Protein AF-A0A5P0YR40-F1 (afdb_monomer)

pLDDT: mean 90.49, std 7.45, range [60.62, 98.69]

InterPro domains:
  IPR029068 Glyoxalase/Bleomycin resistance protein/Dihydroxybiphenyl dioxygenase [G3DSA:3.10.180.10] (1-75)
  IPR029068 Glyoxalase/Bleomycin resistance protein/Dihydroxybiphenyl dioxygenase [SSF54593] (2-59)
  IPR029068 Glyoxalase/Bleomycin resistance protein/Dihydroxybiphenyl dioxygenase [SSF54593] (2-169)

Radius of gyration: 21.29 Å; Cα contacts (8 Å, |Δi|>4): 347; chains: 1; bounding box: 50×29×58 Å

Organism: NCBI:txid2213162

Structure (mmCIF, N/CA/C/O backbone):
data_AF-A0A5P0YR40-F1
#
_entry.id   AF-A0A5P0YR40-F1
#
loop_
_atom_site.group_PDB
_atom_site.id
_atom_site.type_symbol
_atom_site.label_atom_id
_atom_site.label_alt_id
_atom_site.label_comp_id
_atom_site.label_asym_id
_atom_site.label_entity_id
_atom_site.label_seq_id
_atom_site.pdbx_PDB_ins_code
_atom_site.Cartn_x
_atom_site.Cartn_y
_atom_site.Cartn_z
_atom_site.occupancy
_atom_site.B_iso_or_equiv
_atom_site.auth_seq_id
_atom_site.auth_comp_id
_atom_site.auth_asym_id
_atom_site.auth_atom_id
_atom_site.pdbx_PDB_model_num
ATOM 1 N N . MET A 1 1 ? 18.848 11.173 1.518 1.00 78.50 1 MET A N 1
ATOM 2 C CA . MET A 1 1 ? 17.496 11.385 0.965 1.00 78.50 1 MET A CA 1
ATOM 3 C C . MET A 1 1 ? 17.522 10.930 -0.486 1.00 78.50 1 MET A C 1
ATOM 5 O O . MET A 1 1 ? 18.562 11.097 -1.113 1.00 78.50 1 MET A O 1
ATOM 9 N N . ILE A 1 2 ? 16.470 10.259 -0.954 1.00 90.31 2 ILE A N 1
ATOM 10 C CA . ILE A 1 2 ? 16.333 9.768 -2.333 1.00 90.31 2 ILE A CA 1
ATOM 11 C C . ILE A 1 2 ? 14.960 10.227 -2.804 1.00 90.31 2 ILE A C 1
ATOM 13 O O . ILE A 1 2 ? 13.978 9.868 -2.162 1.00 90.31 2 ILE A O 1
ATOM 17 N N . ASP A 1 3 ? 14.917 10.980 -3.900 1.00 95.94 3 ASP A N 1
ATOM 18 C CA . ASP A 1 3 ? 13.675 11.562 -4.424 1.00 95.94 3 ASP A CA 1
ATOM 19 C C . ASP A 1 3 ? 13.183 10.859 -5.696 1.00 95.94 3 ASP A C 1
ATOM 21 O O . ASP A 1 3 ? 11.988 10.854 -5.970 1.00 95.94 3 ASP A O 1
ATOM 25 N N . LEU A 1 4 ? 14.083 10.225 -6.458 1.00 96.50 4 LEU A N 1
ATOM 26 C CA . LEU A 1 4 ? 13.762 9.515 -7.697 1.00 96.50 4 LEU A CA 1
ATOM 27 C C . LEU A 1 4 ? 14.626 8.257 -7.850 1.00 96.50 4 LEU A C 1
ATOM 29 O O . LEU A 1 4 ? 15.850 8.308 -7.703 1.00 96.50 4 LEU A O 1
ATOM 33 N N . LEU A 1 5 ? 13.991 7.143 -8.204 1.00 95.69 5 LEU A N 1
ATOM 34 C CA . LEU A 1 5 ? 14.626 5.906 -8.646 1.00 95.69 5 LEU A CA 1
ATOM 35 C C . LEU A 1 5 ? 14.032 5.498 -9.996 1.00 95.69 5 LEU A C 1
ATOM 37 O O . LEU A 1 5 ? 12.830 5.302 -10.105 1.00 95.69 5 LEU A O 1
ATOM 41 N N . VAL A 1 6 ? 14.879 5.317 -11.009 1.00 96.50 6 VAL A N 1
ATOM 42 C CA . VAL A 1 6 ? 14.453 4.879 -12.347 1.00 96.50 6 VAL A CA 1
ATOM 43 C C . VAL A 1 6 ? 14.993 3.484 -12.632 1.00 96.50 6 VAL A C 1
ATOM 45 O O . VAL A 1 6 ? 16.197 3.245 -12.513 1.00 96.50 6 VAL A O 1
ATOM 48 N N . LEU A 1 7 ? 14.112 2.576 -13.046 1.00 96.31 7 LEU A N 1
ATOM 49 C CA . LEU A 1 7 ? 14.440 1.234 -13.510 1.00 96.31 7 LEU A CA 1
ATOM 50 C C . LEU A 1 7 ? 14.158 1.132 -15.013 1.00 96.31 7 LEU A C 1
ATOM 52 O O . LEU A 1 7 ? 13.009 1.107 -15.444 1.00 96.31 7 LEU A O 1
ATOM 56 N N . TYR A 1 8 ? 15.211 1.036 -15.821 1.00 96.94 8 TYR A N 1
ATOM 57 C CA . TYR A 1 8 ? 15.108 0.650 -17.227 1.00 96.94 8 TYR A CA 1
ATOM 58 C C . TYR A 1 8 ? 14.920 -0.852 -17.329 1.00 96.94 8 TYR A C 1
ATOM 60 O O . TYR A 1 8 ? 15.761 -1.593 -16.823 1.00 96.94 8 TYR A O 1
ATOM 68 N N . THR A 1 9 ? 13.874 -1.294 -18.017 1.00 95.94 9 THR A N 1
ATOM 69 C CA . THR A 1 9 ? 13.480 -2.699 -18.144 1.00 95.94 9 THR A CA 1
ATOM 70 C C . THR A 1 9 ? 13.256 -3.106 -19.594 1.00 95.94 9 THR A C 1
ATOM 72 O O . THR A 1 9 ? 12.758 -2.325 -20.401 1.00 95.94 9 THR A O 1
ATOM 75 N N . ASN A 1 10 ? 13.611 -4.347 -19.937 1.00 94.69 10 ASN A N 1
ATOM 76 C CA . ASN A 1 10 ? 13.264 -4.919 -21.241 1.00 94.69 10 ASN A CA 1
ATOM 77 C C . ASN A 1 10 ? 11.818 -5.450 -21.272 1.00 94.69 10 ASN A C 1
ATOM 79 O O . ASN A 1 10 ? 11.312 -5.765 -22.343 1.00 94.69 10 ASN A O 1
ATOM 83 N N . ASN A 1 11 ? 11.157 -5.542 -20.113 1.00 94.94 11 ASN A N 1
ATOM 84 C CA . ASN A 1 11 ? 9.862 -6.185 -19.922 1.00 94.94 11 ASN A CA 1
ATOM 85 C C . ASN A 1 11 ? 8.908 -5.236 -19.177 1.00 94.94 11 ASN A C 1
ATOM 87 O O . ASN A 1 11 ? 8.495 -5.523 -18.054 1.00 94.94 11 ASN A O 1
ATOM 91 N N . LEU A 1 12 ? 8.590 -4.083 -19.781 1.00 96.94 12 LEU A N 1
ATOM 92 C CA . LEU A 1 12 ? 7.883 -2.983 -19.107 1.00 96.94 12 LEU A CA 1
ATOM 93 C C . LEU A 1 12 ? 6.568 -3.414 -18.443 1.00 96.94 12 LEU A C 1
ATOM 95 O O . LEU A 1 12 ? 6.362 -3.128 -17.266 1.00 96.94 12 LEU A O 1
ATOM 99 N N . ASP A 1 13 ? 5.719 -4.148 -19.160 1.00 96.88 13 ASP A N 1
ATOM 100 C CA . ASP A 1 13 ? 4.433 -4.600 -18.620 1.00 96.88 13 ASP A CA 1
ATOM 101 C C . ASP A 1 13 ? 4.604 -5.648 -17.515 1.00 96.88 13 ASP A C 1
ATOM 103 O O . ASP A 1 13 ? 3.893 -5.614 -16.512 1.00 96.88 13 ASP A O 1
ATOM 107 N N . SER A 1 14 ? 5.583 -6.551 -17.646 1.00 97.19 14 SER A N 1
ATOM 108 C CA . SER A 1 14 ? 5.882 -7.537 -16.602 1.00 97.19 14 SER A CA 1
ATOM 109 C C . SER A 1 14 ? 6.438 -6.876 -15.344 1.00 97.19 14 SER A C 1
ATOM 111 O O . SER A 1 14 ? 6.066 -7.264 -14.240 1.00 97.19 14 SER A O 1
ATOM 113 N N . ALA A 1 15 ? 7.308 -5.874 -15.494 1.00 96.94 15 ALA A N 1
ATOM 114 C CA . ALA A 1 15 ? 7.823 -5.090 -14.379 1.00 96.94 15 ALA A CA 1
ATOM 115 C C . ALA A 1 15 ? 6.691 -4.321 -13.690 1.00 96.94 15 ALA A C 1
ATOM 117 O O . ALA A 1 15 ? 6.572 -4.387 -12.468 1.00 96.94 15 ALA A O 1
ATOM 118 N N . HIS A 1 16 ? 5.827 -3.659 -14.463 1.00 98.12 16 HIS A N 1
ATOM 119 C CA . HIS A 1 16 ? 4.656 -2.970 -13.934 1.00 98.12 16 HIS A CA 1
ATOM 120 C C . HIS A 1 16 ? 3.767 -3.923 -13.128 1.00 98.12 16 HIS A C 1
ATOM 122 O O . HIS A 1 16 ? 3.523 -3.658 -11.956 1.00 98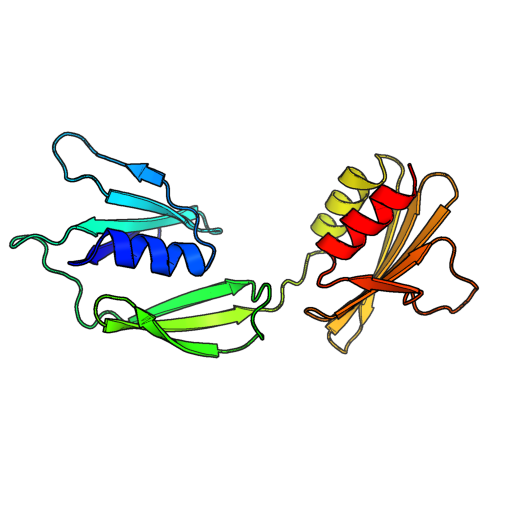.12 16 HIS A O 1
ATOM 128 N N . ALA A 1 17 ? 3.366 -5.065 -13.696 1.00 97.81 17 ALA A N 1
ATOM 129 C CA . ALA A 1 17 ? 2.555 -6.055 -12.987 1.00 97.81 17 ALA A CA 1
ATOM 130 C C . ALA A 1 17 ? 3.231 -6.542 -11.693 1.00 97.81 17 ALA A C 1
ATOM 132 O O . ALA A 1 17 ? 2.619 -6.537 -10.629 1.00 97.81 17 ALA A O 1
ATOM 133 N N . PHE A 1 18 ? 4.520 -6.887 -11.760 1.00 96.56 18 PHE A N 1
ATOM 134 C CA . PHE A 1 18 ? 5.275 -7.382 -10.612 1.00 96.56 18 PHE A CA 1
ATOM 135 C C . PHE A 1 18 ? 5.325 -6.378 -9.452 1.00 96.56 18 PHE A C 1
ATOM 137 O O . PHE A 1 18 ? 5.080 -6.746 -8.305 1.00 96.56 18 PHE A O 1
ATOM 144 N N . TYR A 1 19 ? 5.650 -5.111 -9.724 1.00 95.56 19 TYR A N 1
ATOM 145 C CA . TYR A 1 19 ? 5.739 -4.094 -8.676 1.00 95.56 19 TYR A CA 1
ATOM 146 C C . TYR A 1 19 ? 4.356 -3.638 -8.188 1.00 95.56 19 TYR A C 1
ATOM 148 O O . TYR A 1 19 ? 4.208 -3.332 -7.002 1.00 95.56 19 TYR A O 1
ATOM 156 N N . SER A 1 20 ? 3.335 -3.671 -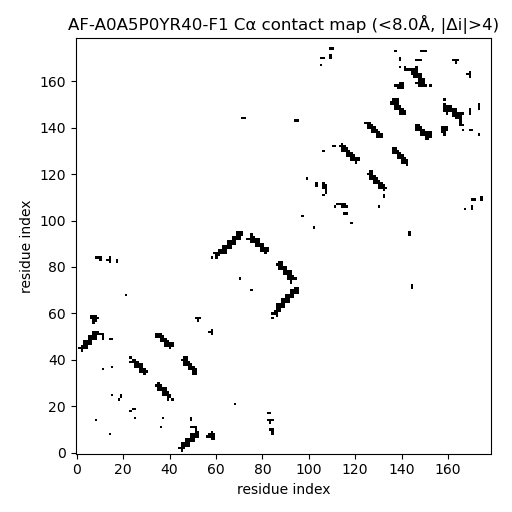9.046 1.00 95.00 20 SER A N 1
ATOM 157 C CA . SER A 1 20 ? 1.941 -3.449 -8.648 1.00 95.00 20 SER A CA 1
ATOM 158 C C . SER A 1 20 ? 1.429 -4.540 -7.703 1.00 95.00 20 SER A C 1
ATOM 160 O O . SER A 1 20 ? 0.810 -4.226 -6.688 1.00 95.00 20 SER A O 1
ATOM 162 N N . ASP A 1 21 ? 1.792 -5.808 -7.925 1.00 92.69 21 ASP A N 1
ATOM 163 C CA . ASP A 1 21 ? 1.473 -6.929 -7.023 1.00 92.69 21 ASP A CA 1
ATOM 164 C C . ASP A 1 21 ? 2.164 -6.821 -5.649 1.00 92.69 21 ASP A C 1
ATOM 166 O O . ASP A 1 21 ? 1.810 -7.513 -4.683 1.00 92.69 21 ASP A O 1
ATOM 170 N N . LEU A 1 22 ? 3.174 -5.956 -5.520 1.00 90.31 22 LEU A N 1
ATOM 171 C CA . LEU A 1 22 ? 3.774 -5.597 -4.234 1.00 90.31 22 LEU A CA 1
ATOM 172 C C . LEU A 1 22 ? 3.001 -4.491 -3.498 1.00 90.31 22 LEU A C 1
ATOM 174 O O . LEU A 1 22 ? 3.318 -4.217 -2.343 1.00 90.31 22 LEU A O 1
ATOM 178 N N . GLY A 1 23 ? 1.970 -3.918 -4.121 1.00 88.50 23 GLY A N 1
ATOM 179 C CA . GLY A 1 23 ? 1.120 -2.869 -3.560 1.00 88.50 23 GLY A CA 1
ATOM 180 C C . GLY A 1 23 ? 1.501 -1.452 -3.993 1.00 88.50 23 GLY A C 1
ATOM 181 O O . GLY A 1 23 ? 1.020 -0.496 -3.389 1.00 88.50 23 GLY A O 1
ATOM 182 N N . LEU A 1 24 ? 2.366 -1.293 -5.000 1.00 91.50 24 LEU A N 1
ATOM 183 C CA . LEU A 1 24 ? 2.695 0.024 -5.549 1.00 91.50 24 LEU A CA 1
ATOM 184 C C . LEU A 1 24 ? 1.643 0.450 -6.577 1.00 91.50 24 LEU A C 1
ATOM 186 O O . LEU A 1 24 ? 1.311 -0.303 -7.487 1.00 91.50 24 LEU A O 1
ATOM 190 N N . ALA A 1 25 ? 1.135 1.672 -6.446 1.00 93.56 25 ALA A N 1
ATOM 191 C CA . ALA A 1 25 ? 0.185 2.238 -7.394 1.00 93.56 25 ALA A CA 1
ATOM 192 C C . ALA A 1 25 ? 0.935 3.020 -8.479 1.00 93.56 25 ALA A C 1
ATOM 194 O O . ALA A 1 25 ? 1.515 4.068 -8.194 1.00 93.56 25 ALA A O 1
ATOM 195 N N . PHE A 1 26 ? 0.919 2.508 -9.710 1.00 97.69 26 PHE A N 1
ATOM 196 C CA . PHE A 1 26 ? 1.544 3.155 -10.860 1.00 97.69 26 PHE A CA 1
ATOM 197 C C . PHE A 1 26 ? 0.528 3.914 -11.718 1.00 97.69 26 PHE A C 1
ATOM 199 O O . PHE A 1 26 ? -0.562 3.417 -12.004 1.00 97.69 26 PHE A O 1
ATOM 206 N N . ALA A 1 27 ? 0.928 5.089 -12.194 1.00 97.56 27 ALA A N 1
ATOM 207 C CA . ALA A 1 27 ? 0.285 5.807 -13.284 1.00 97.56 27 ALA A CA 1
ATOM 208 C C . ALA A 1 27 ? 1.122 5.656 -14.560 1.00 97.56 27 ALA A C 1
ATOM 210 O O . ALA A 1 27 ? 2.352 5.644 -14.507 1.00 97.56 27 ALA A O 1
ATOM 211 N N . LYS A 1 28 ? 0.456 5.527 -15.712 1.00 97.88 28 LYS A N 1
ATOM 212 C CA . LYS A 1 28 ? 1.127 5.556 -17.015 1.00 97.88 28 LYS A CA 1
ATOM 213 C C . LYS A 1 28 ? 1.374 7.008 -17.410 1.00 97.88 28 LYS A C 1
ATOM 215 O O . LYS A 1 28 ? 0.437 7.803 -17.427 1.00 97.88 28 LYS A O 1
ATOM 220 N N . GLU A 1 29 ? 2.608 7.336 -17.760 1.00 97.81 29 GLU A N 1
ATOM 221 C CA . GLU A 1 29 ? 3.036 8.695 -18.071 1.00 97.81 29 GLU A CA 1
ATOM 222 C C . GLU A 1 29 ? 3.860 8.755 -19.361 1.00 97.81 29 GLU A C 1
ATOM 224 O O . GLU A 1 29 ? 4.456 7.773 -19.809 1.00 97.81 29 GLU A O 1
ATOM 229 N N . GLN A 1 30 ? 3.902 9.939 -19.971 1.00 97.69 30 GLN A N 1
ATOM 230 C CA . GLN A 1 30 ? 4.760 10.242 -21.110 1.00 97.69 30 GLN A CA 1
ATOM 231 C C . GLN A 1 30 ? 5.197 11.704 -21.037 1.00 97.69 30 GLN A C 1
ATOM 233 O O . GLN A 1 30 ? 4.371 12.613 -20.962 1.00 97.69 30 GLN A O 1
ATOM 238 N N . HIS A 1 31 ? 6.505 11.944 -21.089 1.00 92.38 31 HIS A N 1
ATOM 239 C CA . HIS A 1 31 ? 7.054 13.298 -21.060 1.00 92.38 31 HIS A CA 1
ATOM 240 C C . HIS A 1 31 ? 7.552 13.707 -22.443 1.00 92.38 31 HIS A C 1
ATOM 242 O O . HIS A 1 31 ? 8.505 13.129 -22.968 1.00 92.38 31 HIS A O 1
ATOM 248 N N . GLY A 1 32 ? 6.928 14.732 -23.027 1.00 94.56 32 GLY A N 1
ATOM 249 C CA . GLY A 1 32 ? 7.282 15.226 -24.358 1.00 94.56 32 GLY A CA 1
ATOM 250 C C . GLY A 1 32 ? 7.277 14.102 -25.397 1.00 94.56 32 GLY A C 1
ATOM 251 O O . GLY A 1 32 ? 6.301 13.373 -25.528 1.00 94.56 32 GLY A O 1
ATOM 252 N N . THR A 1 33 ? 8.389 13.940 -26.116 1.00 93.56 33 THR A N 1
ATOM 253 C CA . THR A 1 33 ? 8.582 12.858 -27.099 1.00 93.56 33 THR A CA 1
ATOM 254 C C . THR A 1 33 ? 9.273 11.622 -26.509 1.00 93.56 33 THR A C 1
ATOM 256 O O . THR A 1 33 ? 9.792 10.791 -27.255 1.00 93.56 33 THR A O 1
ATOM 259 N N . GLY A 1 34 ? 9.378 11.535 -25.181 1.00 93.00 34 GLY A N 1
ATOM 260 C CA . GLY A 1 34 ? 9.919 10.372 -24.486 1.00 93.00 34 GLY A CA 1
ATOM 261 C C . GLY A 1 34 ? 9.016 9.144 -24.632 1.00 93.00 34 GLY A C 1
ATOM 262 O O . GLY A 1 34 ? 7.864 9.269 -25.059 1.00 93.00 34 GLY A O 1
ATOM 263 N N . PRO A 1 35 ? 9.524 7.946 -24.296 1.00 95.62 35 PRO A N 1
ATOM 264 C CA . PRO A 1 35 ? 8.696 6.753 -24.282 1.00 95.62 35 PRO A CA 1
ATOM 265 C C . PRO A 1 35 ? 7.632 6.844 -23.182 1.00 95.62 35 PRO A C 1
ATOM 267 O O . PRO A 1 35 ? 7.839 7.484 -22.147 1.00 95.62 35 PRO A O 1
ATOM 270 N N . GLU A 1 36 ? 6.511 6.163 -23.402 1.00 97.62 36 GLU A N 1
ATOM 271 C CA . GLU A 1 36 ? 5.579 5.879 -22.317 1.00 97.62 36 GLU A CA 1
ATOM 272 C C . GLU A 1 36 ? 6.277 5.036 -21.241 1.00 97.62 36 GLU A C 1
ATOM 274 O O . GLU A 1 36 ? 7.083 4.150 -21.543 1.00 97.62 36 GLU A O 1
ATOM 279 N N . HIS A 1 37 ? 5.973 5.329 -19.986 1.00 98.12 37 HIS A N 1
ATOM 280 C CA . HIS A 1 37 ? 6.564 4.693 -18.817 1.00 98.12 37 HIS A CA 1
ATOM 281 C C . HIS A 1 37 ? 5.541 4.654 -17.676 1.00 98.12 37 HIS A C 1
ATOM 283 O O . HIS A 1 37 ? 4.436 5.180 -17.810 1.00 98.12 37 HIS A O 1
ATOM 289 N N . TYR A 1 38 ? 5.896 4.013 -16.565 1.00 98.69 38 TYR A N 1
ATOM 290 C CA . TYR A 1 38 ? 5.059 3.981 -15.366 1.00 98.69 38 TYR A CA 1
ATOM 291 C C . TYR A 1 38 ? 5.759 4.686 -14.209 1.00 98.69 38 TYR A C 1
ATOM 293 O O . TYR A 1 38 ? 6.942 4.435 -13.984 1.00 98.69 38 TYR A O 1
ATOM 301 N N . ALA A 1 39 ? 5.035 5.508 -13.453 1.00 98.19 39 ALA A N 1
ATOM 302 C CA . ALA A 1 39 ? 5.534 6.196 -12.266 1.00 98.19 39 ALA A CA 1
ATOM 303 C C . ALA A 1 39 ? 4.665 5.874 -11.042 1.00 98.19 39 ALA A C 1
ATOM 305 O O . ALA A 1 39 ? 3.440 5.856 -11.132 1.00 98.19 39 ALA A O 1
ATOM 306 N N . ALA A 1 40 ? 5.298 5.608 -9.901 1.00 97.56 40 ALA A N 1
ATOM 307 C CA . ALA A 1 40 ? 4.635 5.404 -8.616 1.00 97.56 40 ALA A CA 1
ATOM 308 C C . ALA A 1 40 ? 5.249 6.319 -7.558 1.00 97.56 40 ALA A C 1
ATOM 310 O O . ALA A 1 40 ? 6.468 6.335 -7.368 1.00 97.56 40 ALA A O 1
ATOM 311 N N . GLN A 1 41 ? 4.400 7.039 -6.826 1.00 96.19 41 GLN A N 1
ATOM 312 C CA . GLN A 1 41 ? 4.824 7.783 -5.647 1.00 96.19 41 GLN A CA 1
ATOM 313 C C . GLN A 1 41 ? 4.861 6.854 -4.429 1.00 96.19 41 GLN A C 1
ATOM 315 O O . GLN A 1 41 ? 3.883 6.186 -4.095 1.00 96.19 41 GLN A O 1
ATOM 320 N N . LEU A 1 42 ? 6.008 6.809 -3.760 1.00 90.88 42 LEU A N 1
ATOM 321 C CA . LEU A 1 42 ? 6.213 6.062 -2.526 1.00 90.88 42 LEU A CA 1
ATOM 322 C C . LEU A 1 42 ? 5.693 6.858 -1.322 1.00 90.88 42 LEU A C 1
ATOM 324 O O . LEU A 1 42 ? 5.561 8.080 -1.369 1.00 90.88 42 LEU A O 1
ATOM 328 N N . GLN A 1 43 ? 5.462 6.173 -0.199 1.00 84.25 43 GLN A N 1
ATOM 329 C CA . GLN A 1 43 ? 4.932 6.788 1.030 1.00 84.25 43 GLN A CA 1
ATOM 330 C C . GLN A 1 43 ? 5.784 7.951 1.560 1.00 84.25 43 GLN A C 1
ATOM 332 O O . GLN A 1 43 ? 5.263 8.868 2.184 1.00 84.25 43 GLN A O 1
ATOM 337 N N . ASN A 1 44 ? 7.095 7.924 1.314 1.00 85.19 44 ASN A N 1
ATOM 338 C CA . ASN A 1 44 ? 8.019 8.987 1.709 1.00 85.19 44 ASN A CA 1
ATOM 339 C C . ASN A 1 44 ? 8.108 10.138 0.686 1.00 85.19 44 ASN A C 1
ATOM 341 O O . ASN A 1 44 ? 8.964 11.005 0.835 1.00 85.19 44 ASN A O 1
ATOM 345 N N . GLY A 1 45 ? 7.276 10.125 -0.357 1.00 91.31 45 GLY A N 1
ATOM 346 C CA . GLY A 1 45 ? 7.244 11.123 -1.424 1.00 91.31 45 GLY A CA 1
ATOM 347 C C . GLY A 1 45 ? 8.196 10.860 -2.593 1.00 91.31 45 GLY A C 1
ATOM 348 O O . GLY A 1 45 ? 8.060 11.529 -3.614 1.00 91.31 45 GLY A O 1
ATOM 349 N N . ALA A 1 46 ? 9.115 9.893 -2.485 1.00 95.12 46 ALA A N 1
ATOM 350 C CA . ALA A 1 46 ? 10.020 9.542 -3.579 1.00 95.12 46 ALA A CA 1
ATOM 351 C C . ALA A 1 46 ? 9.259 8.919 -4.757 1.00 95.12 46 ALA A C 1
ATOM 353 O O . ALA A 1 46 ? 8.248 8.248 -4.558 1.00 95.12 46 ALA A O 1
ATOM 354 N N . ILE A 1 47 ? 9.766 9.090 -5.974 1.00 97.44 47 ILE A N 1
ATOM 355 C CA . ILE A 1 47 ? 9.171 8.527 -7.188 1.00 97.44 47 ILE A CA 1
ATOM 356 C C . ILE A 1 47 ? 9.971 7.305 -7.642 1.00 97.44 47 ILE A C 1
ATOM 358 O O . ILE A 1 47 ? 11.200 7.343 -7.722 1.00 97.44 47 ILE A O 1
ATOM 362 N N . LEU A 1 48 ? 9.274 6.213 -7.944 1.00 96.88 48 LEU A N 1
ATOM 363 C CA . LEU A 1 48 ? 9.818 5.060 -8.652 1.00 96.88 48 LEU A CA 1
ATOM 364 C C . LEU A 1 48 ? 9.269 5.048 -10.077 1.00 96.88 48 LEU A C 1
ATOM 366 O O . LEU A 1 48 ? 8.058 4.966 -10.266 1.00 96.88 48 LEU A O 1
ATOM 370 N N . GLU A 1 49 ? 10.155 5.060 -11.066 1.00 98.25 49 GLU A N 1
ATOM 371 C CA . GLU A 1 49 ? 9.786 4.993 -12.478 1.00 98.25 49 GLU A CA 1
ATOM 372 C C . GLU A 1 49 ? 10.261 3.689 -13.121 1.00 98.25 49 GLU A C 1
ATOM 374 O O . GLU A 1 49 ? 11.402 3.259 -12.930 1.00 98.25 49 GLU A O 1
ATOM 379 N N . LEU A 1 50 ? 9.402 3.088 -13.940 1.00 98.00 50 LEU A N 1
ATOM 380 C CA . LEU A 1 50 ? 9.716 1.954 -14.801 1.00 98.00 50 LEU A CA 1
ATOM 381 C C . LEU A 1 50 ? 9.730 2.440 -16.247 1.00 98.00 50 LEU A C 1
ATOM 383 O O . LEU A 1 50 ? 8.683 2.781 -16.791 1.00 98.00 50 LEU A O 1
ATOM 387 N N . TYR A 1 51 ? 10.904 2.45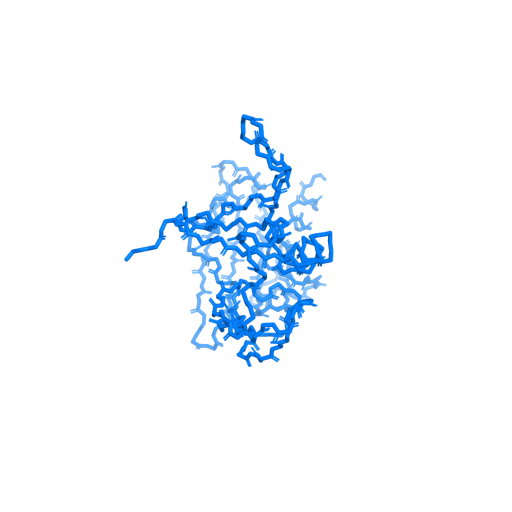7 -16.871 1.00 97.94 51 TYR A N 1
ATOM 388 C CA . TYR A 1 51 ? 11.088 2.893 -18.255 1.00 97.94 51 TYR A CA 1
ATOM 389 C C . TYR A 1 51 ? 11.416 1.718 -19.175 1.00 97.94 51 TYR A C 1
ATOM 391 O O . TYR A 1 51 ? 12.176 0.832 -18.778 1.00 97.94 51 TYR A O 1
ATOM 399 N N . PRO A 1 52 ? 10.964 1.730 -20.442 1.00 97.12 52 PRO A N 1
ATOM 400 C CA . PRO A 1 52 ? 11.465 0.778 -21.418 1.00 97.12 52 PRO A CA 1
ATOM 401 C C . PRO A 1 52 ? 12.956 1.031 -21.673 1.00 97.12 52 PRO A C 1
ATOM 403 O O . PRO A 1 52 ? 13.404 2.164 -21.884 1.00 97.12 52 PRO A O 1
ATOM 406 N N . ALA A 1 53 ? 13.738 -0.040 -21.641 1.00 95.56 53 ALA A N 1
ATOM 407 C CA . ALA A 1 53 ? 15.148 -0.009 -21.969 1.00 95.56 53 ALA A CA 1
ATOM 408 C C . ALA A 1 53 ? 15.351 0.288 -23.462 1.00 95.56 53 ALA A C 1
ATOM 410 O O . ALA A 1 53 ? 14.563 -0.089 -24.327 1.00 95.56 53 ALA A O 1
ATOM 411 N N . THR A 1 54 ? 16.449 0.968 -23.770 1.00 92.44 54 THR A N 1
ATOM 412 C CA . THR A 1 54 ? 16.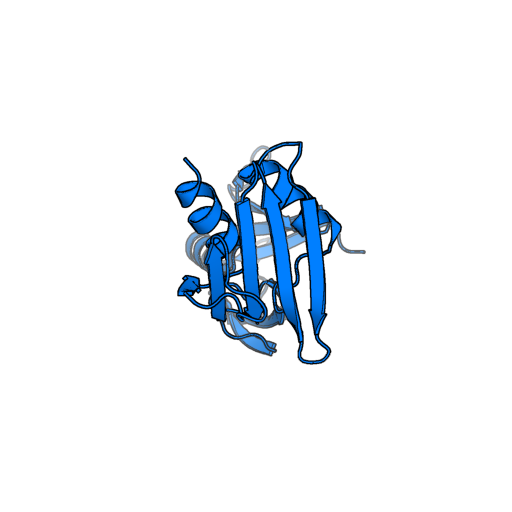872 1.297 -25.137 1.00 92.44 54 THR A CA 1
ATOM 413 C C . THR A 1 54 ? 18.370 1.031 -25.281 1.00 92.44 54 THR A C 1
ATOM 415 O O . THR A 1 54 ? 19.068 0.962 -24.269 1.00 92.44 54 THR A O 1
ATOM 418 N N . PRO A 1 55 ? 18.934 0.980 -26.501 1.00 90.75 55 PRO A N 1
ATOM 419 C CA . PRO A 1 55 ? 20.385 0.863 -26.670 1.00 90.75 55 PRO A CA 1
ATOM 420 C C . PRO A 1 55 ? 21.185 1.959 -25.943 1.00 90.75 55 PRO A C 1
ATOM 422 O O . PRO A 1 55 ? 22.298 1.719 -25.488 1.00 90.75 55 PRO A O 1
ATOM 425 N N . ARG A 1 56 ? 20.609 3.162 -25.796 1.00 90.25 56 ARG A N 1
ATOM 426 C CA . ARG A 1 56 ? 21.221 4.283 -25.064 1.00 90.25 56 ARG A CA 1
ATOM 427 C C . ARG A 1 56 ? 21.012 4.200 -23.548 1.00 90.25 56 ARG A C 1
ATOM 429 O O . ARG A 1 56 ? 21.790 4.782 -22.797 1.00 90.25 56 ARG A O 1
ATOM 436 N N . ARG A 1 57 ? 19.9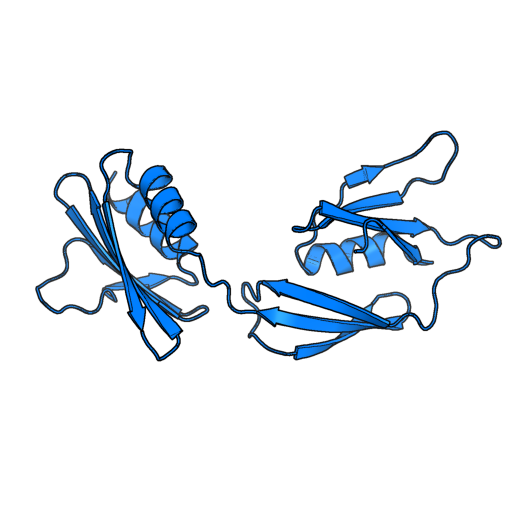49 3.530 -23.102 1.00 89.00 57 ARG A N 1
ATOM 437 C CA . ARG A 1 57 ? 19.580 3.348 -21.692 1.00 89.00 57 ARG A CA 1
ATOM 438 C C . ARG A 1 57 ? 19.248 1.870 -21.463 1.00 89.00 57 ARG A C 1
ATOM 440 O O . ARG A 1 57 ? 18.069 1.514 -21.478 1.00 89.00 57 ARG A O 1
ATOM 447 N N . PRO A 1 58 ? 20.269 1.001 -21.373 1.00 88.06 58 PRO A N 1
ATOM 448 C CA . PRO A 1 58 ? 20.056 -0.435 -21.266 1.00 88.06 58 PRO A CA 1
ATOM 449 C C . PRO A 1 58 ? 19.386 -0.781 -19.939 1.00 88.06 58 PRO A C 1
ATOM 451 O O . PRO A 1 58 ? 19.428 0.003 -18.987 1.00 88.06 58 PRO A O 1
ATOM 454 N N . ALA A 1 59 ? 18.802 -1.977 -19.868 1.00 89.62 59 ALA A N 1
ATOM 455 C CA . ALA A 1 59 ? 18.205 -2.444 -18.631 1.00 89.62 59 ALA A CA 1
ATOM 456 C C . ALA A 1 59 ? 19.237 -2.438 -17.490 1.00 89.62 59 ALA A C 1
ATOM 458 O O . ALA A 1 59 ? 20.388 -2.838 -17.685 1.00 89.62 59 ALA A O 1
ATOM 459 N N . ASN A 1 60 ? 18.830 -1.990 -16.298 1.00 84.88 60 ASN A N 1
ATOM 460 C CA . ASN A 1 60 ? 19.699 -1.935 -15.114 1.00 84.88 60 ASN A CA 1
ATOM 461 C C . ASN A 1 60 ? 19.981 -3.338 -14.541 1.00 84.88 60 ASN A C 1
ATOM 463 O O . ASN A 1 60 ? 19.528 -3.668 -13.442 1.00 84.88 60 ASN A O 1
ATOM 467 N N . ALA A 1 61 ? 20.707 -4.172 -15.283 1.00 75.81 61 ALA A N 1
ATOM 468 C CA . ALA A 1 61 ? 21.129 -5.492 -14.836 1.00 75.81 61 ALA A CA 1
ATOM 469 C C . ALA A 1 61 ? 22.083 -5.378 -13.630 1.00 75.81 61 ALA A C 1
ATOM 471 O O . ALA A 1 61 ? 22.949 -4.505 -13.585 1.00 75.81 61 ALA A O 1
ATOM 472 N N . GLY A 1 62 ? 21.917 -6.254 -12.634 1.00 82.19 62 GLY A N 1
ATOM 473 C CA . GLY A 1 62 ? 22.775 -6.309 -11.442 1.00 82.19 62 GLY A CA 1
ATOM 474 C C . GLY A 1 62 ? 22.416 -5.339 -10.308 1.00 82.19 62 GLY A C 1
ATOM 475 O O . GLY A 1 62 ? 22.999 -5.447 -9.227 1.00 82.19 62 GLY A O 1
ATOM 476 N N . LEU A 1 63 ? 21.440 -4.441 -10.500 1.00 90.94 63 LEU A N 1
ATOM 477 C CA . LEU A 1 63 ? 20.901 -3.634 -9.403 1.00 90.94 63 LEU A CA 1
ATOM 478 C C . LEU A 1 63 ? 20.318 -4.549 -8.313 1.00 90.94 63 LEU A C 1
ATOM 480 O O . LEU A 1 63 ? 19.644 -5.542 -8.597 1.00 90.94 63 LEU A O 1
ATOM 484 N N . ARG A 1 64 ? 20.567 -4.186 -7.052 1.00 93.00 64 ARG A N 1
ATOM 485 C CA . ARG A 1 64 ? 19.905 -4.777 -5.889 1.00 93.00 64 ARG A CA 1
ATOM 486 C C . ARG A 1 64 ? 19.069 -3.712 -5.201 1.00 93.00 64 ARG A C 1
ATOM 488 O O . ARG A 1 64 ? 19.601 -2.664 -4.847 1.00 93.00 64 ARG A O 1
ATOM 495 N N . LEU A 1 65 ? 17.787 -3.989 -5.008 1.00 93.31 65 LEU A N 1
ATOM 496 C CA . LEU A 1 65 ? 16.834 -3.047 -4.433 1.00 93.31 65 LEU A CA 1
ATOM 497 C C . LEU A 1 65 ? 16.310 -3.581 -3.100 1.00 93.31 65 LEU A C 1
ATOM 499 O O . LEU A 1 65 ? 15.937 -4.746 -3.001 1.00 93.31 65 LEU A O 1
ATOM 503 N N . GLY A 1 66 ? 16.296 -2.737 -2.071 1.00 93.69 66 GLY A N 1
ATOM 504 C CA . GLY A 1 66 ? 15.619 -3.020 -0.809 1.00 93.69 66 GLY A CA 1
ATOM 505 C C . GLY A 1 66 ? 14.312 -2.241 -0.733 1.00 93.69 66 GLY A C 1
ATOM 506 O O . GLY A 1 66 ? 14.348 -1.023 -0.880 1.00 93.69 66 GLY A O 1
ATOM 507 N N . LEU A 1 67 ? 13.189 -2.919 -0.489 1.00 91.31 67 LEU A N 1
ATOM 508 C CA . LEU A 1 67 ? 11.895 -2.280 -0.233 1.00 91.31 67 LEU A CA 1
ATOM 509 C C . LEU A 1 67 ? 11.361 -2.718 1.128 1.00 91.31 67 LEU A C 1
ATOM 511 O O . LEU A 1 67 ? 11.389 -3.904 1.461 1.00 91.31 67 LEU A O 1
ATOM 515 N N . THR A 1 68 ? 10.844 -1.759 1.887 1.00 89.88 68 THR A N 1
ATOM 516 C CA . THR A 1 68 ? 10.084 -2.019 3.111 1.00 89.88 68 THR A CA 1
ATOM 517 C C . THR A 1 68 ? 8.626 -1.732 2.821 1.00 89.88 68 THR A C 1
ATOM 519 O O . THR A 1 68 ? 8.298 -0.628 2.394 1.00 89.88 68 THR A O 1
ATOM 522 N N . LEU A 1 69 ? 7.773 -2.732 3.016 1.00 85.88 69 LEU A N 1
ATOM 523 C CA . LEU A 1 69 ? 6.358 -2.665 2.675 1.00 85.88 69 LEU A CA 1
ATOM 524 C C . LEU A 1 69 ? 5.518 -3.244 3.819 1.00 85.88 69 LEU A C 1
ATOM 526 O O . LEU A 1 69 ? 5.973 -4.162 4.510 1.00 85.88 69 LEU A O 1
ATOM 530 N N . PRO A 1 70 ? 4.274 -2.777 3.989 1.00 80.00 70 PRO A N 1
ATOM 531 C CA . PRO A 1 70 ? 3.257 -3.498 4.740 1.00 80.00 70 PRO A CA 1
ATOM 532 C C . PRO A 1 70 ? 3.171 -4.975 4.338 1.00 80.00 70 PRO A C 1
ATOM 534 O O . PRO A 1 70 ? 3.160 -5.308 3.154 1.00 80.00 70 PRO A O 1
ATOM 537 N N . ALA A 1 71 ? 3.076 -5.871 5.319 1.00 77.00 71 ALA A N 1
ATOM 538 C CA . ALA A 1 71 ? 2.956 -7.303 5.064 1.00 77.00 71 ALA A CA 1
ATOM 539 C C . ALA A 1 71 ? 1.627 -7.667 4.373 1.00 77.00 71 ALA A C 1
ATOM 541 O O . ALA A 1 71 ? 1.591 -8.581 3.548 1.00 77.00 71 ALA A O 1
ATOM 542 N N . GLY A 1 72 ? 0.546 -6.928 4.653 1.00 73.69 72 GLY A N 1
ATOM 543 C CA . GLY A 1 72 ? -0.786 -7.238 4.133 1.00 73.69 72 GLY A CA 1
ATOM 544 C C . GLY A 1 72 ? -1.200 -8.662 4.518 1.00 73.69 72 GLY A C 1
ATOM 545 O O . GLY A 1 72 ? -1.122 -9.039 5.684 1.00 73.69 72 GLY A O 1
ATOM 546 N N . THR A 1 73 ? -1.590 -9.475 3.533 1.00 67.62 73 THR A N 1
ATOM 547 C CA . THR A 1 73 ? -1.907 -10.905 3.727 1.00 67.62 73 THR A CA 1
ATOM 548 C C . THR A 1 73 ? -0.673 -11.812 3.755 1.00 67.62 73 THR A C 1
ATOM 550 O O . THR A 1 73 ? -0.780 -12.996 4.080 1.00 67.62 73 THR A O 1
ATOM 553 N N . ARG A 1 74 ? 0.510 -11.296 3.398 1.00 77.44 74 ARG A N 1
ATOM 554 C CA . ARG A 1 74 ? 1.760 -12.061 3.408 1.00 77.44 74 ARG A CA 1
ATOM 555 C C . ARG A 1 74 ? 2.300 -12.119 4.833 1.00 77.44 74 ARG A C 1
ATOM 557 O O . ARG A 1 74 ? 2.147 -11.181 5.607 1.00 77.44 74 ARG A O 1
ATOM 564 N N . ALA A 1 75 ? 3.000 -13.199 5.174 1.00 75.69 75 ALA A N 1
ATOM 565 C CA . ALA A 1 75 ? 3.669 -13.267 6.466 1.00 75.69 75 ALA A CA 1
ATOM 566 C C . ALA A 1 75 ? 4.747 -12.157 6.575 1.00 75.69 75 ALA A C 1
ATOM 568 O O . ALA A 1 75 ? 5.462 -11.903 5.594 1.00 75.69 75 ALA A O 1
ATOM 569 N N . PRO A 1 76 ? 4.919 -11.520 7.743 1.00 83.38 76 PRO A N 1
ATOM 570 C CA . PRO A 1 76 ? 6.003 -10.569 7.977 1.00 83.38 76 PRO A CA 1
ATOM 571 C C . PRO A 1 76 ? 7.391 -11.206 7.829 1.00 83.38 76 PRO A C 1
ATOM 573 O O . PRO A 1 76 ? 7.547 -12.431 7.865 1.00 83.38 76 PRO A O 1
ATOM 576 N N . GLY A 1 77 ? 8.413 -10.368 7.666 1.00 86.88 77 GLY A N 1
ATOM 577 C CA . GLY A 1 77 ? 9.816 -10.778 7.627 1.00 86.88 77 GLY A CA 1
ATOM 578 C C . GLY A 1 77 ? 10.553 -10.390 6.348 1.00 86.88 77 GLY A C 1
ATOM 579 O O . GLY A 1 77 ? 9.994 -9.813 5.413 1.00 86.88 77 GLY A O 1
ATOM 580 N N . ARG A 1 78 ? 11.850 -10.711 6.324 1.00 93.88 78 ARG A N 1
ATOM 581 C CA . ARG A 1 78 ? 12.754 -10.383 5.219 1.00 93.88 78 ARG A CA 1
ATOM 582 C C . ARG A 1 78 ? 12.828 -11.529 4.213 1.00 93.88 78 ARG A C 1
ATOM 584 O O . ARG A 1 78 ? 13.053 -12.674 4.597 1.00 93.88 78 ARG A O 1
ATOM 591 N N . ARG A 1 79 ? 12.671 -11.223 2.926 1.00 92.88 79 ARG A N 1
ATOM 592 C CA . ARG A 1 79 ? 12.689 -12.190 1.819 1.00 92.88 79 ARG A CA 1
ATOM 593 C C . ARG A 1 79 ? 13.549 -11.666 0.681 1.00 92.88 79 ARG A C 1
ATOM 595 O O . ARG A 1 79 ? 13.583 -10.465 0.429 1.00 92.88 79 ARG A O 1
ATOM 602 N N . GLN A 1 80 ? 14.218 -12.576 -0.012 1.00 94.50 80 GLN A N 1
ATOM 603 C CA . GLN A 1 80 ? 14.891 -12.276 -1.268 1.00 94.50 80 GLN A CA 1
ATOM 604 C C . GLN A 1 80 ? 14.082 -12.871 -2.419 1.00 94.50 80 GLN A C 1
ATOM 606 O O . GLN A 1 80 ? 13.637 -14.013 -2.333 1.00 94.50 80 GLN A O 1
ATOM 611 N N . MET A 1 81 ? 13.911 -12.100 -3.485 1.00 94.25 81 MET A N 1
ATOM 612 C CA . MET A 1 81 ? 13.336 -12.560 -4.747 1.00 94.25 81 MET A CA 1
ATOM 613 C C . MET A 1 81 ? 14.011 -11.861 -5.927 1.00 94.25 81 MET A C 1
ATOM 615 O O . MET A 1 81 ? 14.864 -10.993 -5.730 1.00 94.25 81 MET A O 1
ATOM 619 N N . SER A 1 82 ? 13.638 -12.252 -7.140 1.00 94.19 82 SER A N 1
ATOM 620 C CA . SER A 1 82 ? 14.079 -11.606 -8.372 1.00 94.19 82 SER A CA 1
ATOM 621 C C . SER A 1 82 ? 12.903 -10.923 -9.055 1.00 94.19 82 SER A C 1
ATOM 623 O O . SER A 1 82 ? 11.809 -11.484 -9.083 1.00 94.19 82 SER A O 1
ATOM 625 N N . ASP A 1 83 ? 13.135 -9.724 -9.585 1.00 93.62 83 ASP A N 1
ATOM 626 C CA . ASP A 1 83 ? 12.180 -9.060 -10.476 1.00 93.62 83 ASP A CA 1
ATOM 627 C C . ASP A 1 83 ? 12.219 -9.684 -11.896 1.00 93.62 83 ASP A C 1
ATOM 629 O O . ASP A 1 83 ? 13.066 -10.549 -12.162 1.00 93.62 83 ASP A O 1
ATOM 633 N N . PRO A 1 84 ? 11.342 -9.265 -12.829 1.00 93.69 84 PRO A N 1
ATOM 634 C CA . PRO A 1 84 ? 11.293 -9.818 -14.188 1.00 93.69 84 PRO A CA 1
ATOM 635 C C . PRO A 1 84 ? 12.571 -9.654 -15.027 1.00 93.69 84 PRO A C 1
ATOM 637 O O . PRO A 1 84 ? 12.762 -10.403 -15.981 1.00 93.69 84 PRO A O 1
ATOM 640 N N . ASP A 1 85 ? 13.459 -8.716 -14.683 1.00 92.50 85 ASP A N 1
ATOM 641 C CA . ASP A 1 85 ? 14.756 -8.548 -15.354 1.00 92.50 85 ASP A CA 1
ATOM 642 C C . ASP A 1 85 ? 15.904 -9.242 -14.596 1.00 92.50 85 ASP A C 1
ATOM 644 O O . ASP A 1 85 ? 17.077 -9.082 -14.943 1.00 92.50 85 ASP A O 1
ATOM 648 N N . GLY A 1 86 ? 15.591 -10.002 -13.543 1.00 92.38 86 GLY A N 1
ATOM 649 C CA . GLY A 1 86 ? 16.563 -10.724 -12.729 1.00 92.38 86 GLY A CA 1
ATOM 650 C C . GLY A 1 86 ? 17.287 -9.869 -11.684 1.00 92.38 86 GLY A C 1
ATOM 651 O O . GLY A 1 86 ? 18.265 -10.339 -11.096 1.00 92.38 86 GLY A O 1
ATOM 652 N N . ARG A 1 87 ? 16.840 -8.636 -11.406 1.00 93.88 87 ARG A N 1
ATOM 653 C CA . ARG A 1 87 ? 17.390 -7.812 -10.313 1.00 93.88 87 ARG A CA 1
ATOM 654 C C . ARG A 1 87 ? 17.076 -8.460 -8.975 1.00 93.88 87 ARG A C 1
ATOM 656 O O . ARG A 1 87 ? 15.987 -8.994 -8.782 1.00 93.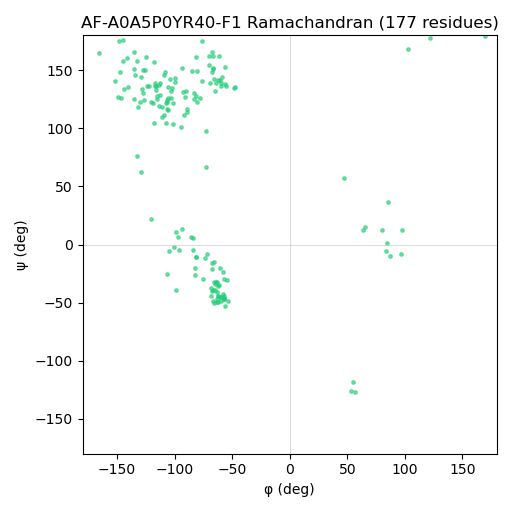88 87 ARG A O 1
ATOM 663 N N . ALA A 1 88 ? 18.005 -8.387 -8.023 1.00 94.62 88 ALA A N 1
ATOM 664 C CA . ALA A 1 88 ? 17.745 -8.919 -6.690 1.00 94.62 88 ALA A CA 1
ATOM 665 C C . ALA A 1 88 ? 16.916 -7.920 -5.877 1.00 94.62 88 ALA A C 1
ATOM 667 O O . ALA A 1 88 ? 17.346 -6.790 -5.640 1.00 94.62 88 ALA A O 1
ATOM 668 N N . LEU A 1 89 ? 15.760 -8.361 -5.402 1.00 95.50 89 LEU A N 1
ATOM 669 C CA . LEU A 1 89 ? 14.882 -7.602 -4.529 1.00 95.50 89 LEU A CA 1
ATOM 670 C C . LEU A 1 89 ? 14.948 -8.169 -3.111 1.00 95.50 89 LEU A C 1
ATOM 672 O O . LEU A 1 89 ? 14.703 -9.354 -2.886 1.00 95.50 89 LEU A O 1
ATOM 676 N N . ILE A 1 90 ? 15.272 -7.311 -2.151 1.00 97.00 90 ILE A N 1
ATOM 677 C CA . ILE A 1 90 ? 15.197 -7.589 -0.721 1.00 97.00 90 ILE A CA 1
ATOM 678 C C . ILE A 1 90 ? 13.924 -6.936 -0.198 1.00 97.00 90 ILE A C 1
ATOM 680 O O . ILE A 1 90 ? 13.873 -5.723 -0.007 1.00 97.00 90 ILE A O 1
ATOM 684 N N . LEU A 1 91 ? 12.898 -7.744 0.039 1.00 94.19 91 LEU A N 1
ATOM 685 C CA . LEU A 1 91 ? 11.650 -7.290 0.633 1.00 94.19 91 LEU A CA 1
ATOM 686 C C . LEU A 1 91 ? 11.708 -7.436 2.145 1.00 94.19 91 LEU A C 1
ATOM 688 O O . LEU A 1 91 ? 11.959 -8.527 2.653 1.00 94.19 91 LEU A O 1
ATOM 692 N N . THR A 1 92 ? 11.428 -6.353 2.855 1.00 93.94 92 THR A N 1
ATOM 693 C CA . THR A 1 92 ? 11.158 -6.359 4.290 1.00 93.94 92 THR A CA 1
ATOM 694 C C . THR A 1 92 ? 9.671 -6.109 4.481 1.00 93.94 92 THR A C 1
ATOM 696 O O . THR A 1 92 ? 9.200 -4.991 4.298 1.00 93.94 92 THR A O 1
ATOM 699 N N . LEU A 1 93 ? 8.928 -7.161 4.818 1.00 89.00 93 LEU A N 1
ATOM 700 C CA . LEU A 1 93 ? 7.504 -7.064 5.110 1.00 89.00 93 LEU A CA 1
ATOM 701 C C . LEU A 1 93 ? 7.315 -6.781 6.598 1.00 89.00 93 LEU A C 1
ATOM 703 O O . LEU A 1 93 ? 7.695 -7.602 7.437 1.00 89.00 93 LEU A O 1
ATOM 707 N N . THR A 1 94 ? 6.752 -5.624 6.925 1.00 82.81 94 THR A N 1
ATOM 708 C CA . THR A 1 94 ? 6.494 -5.203 8.306 1.00 82.81 94 THR A CA 1
ATOM 709 C C . THR A 1 94 ? 5.038 -5.439 8.665 1.00 82.81 94 THR A C 1
ATOM 711 O O . THR A 1 94 ? 4.154 -5.237 7.831 1.00 82.81 94 THR A O 1
ATOM 714 N N . GLU A 1 95 ? 4.763 -5.839 9.908 1.00 73.56 95 GLU A N 1
ATOM 715 C CA . GLU A 1 95 ? 3.380 -5.822 10.391 1.00 73.56 95 GLU A CA 1
ATOM 716 C C . GLU A 1 95 ? 2.805 -4.412 10.230 1.00 73.56 95 GLU A C 1
ATOM 718 O O . GLU A 1 95 ? 3.486 -3.421 10.505 1.00 73.56 95 GLU A O 1
ATOM 723 N N . GLN A 1 96 ? 1.564 -4.315 9.754 1.00 66.38 96 GLN A N 1
ATOM 724 C CA . GLN A 1 96 ? 0.853 -3.045 9.772 1.00 66.38 96 GLN A CA 1
ATOM 725 C C . GLN A 1 96 ? 0.449 -2.747 11.207 1.00 66.38 96 GLN A C 1
ATOM 727 O O . GLN A 1 96 ? -0.556 -3.246 11.703 1.00 66.38 96 GLN A O 1
ATOM 732 N N . THR A 1 97 ? 1.238 -1.924 11.880 1.00 72.19 97 THR A N 1
ATOM 733 C CA . THR A 1 97 ? 0.833 -1.315 13.140 1.00 72.19 97 THR A CA 1
ATOM 734 C C . THR A 1 97 ? 0.252 0.053 12.833 1.00 72.19 97 THR A C 1
ATOM 736 O O . THR A 1 97 ? 1.011 0.998 12.624 1.00 72.19 97 THR A O 1
ATOM 739 N N . MET A 1 98 ? -1.078 0.168 12.813 1.00 80.62 98 MET A N 1
ATOM 740 C CA . MET A 1 98 ? -1.713 1.487 12.833 1.00 80.62 98 MET A CA 1
ATOM 741 C C . MET A 1 98 ? -1.281 2.213 14.106 1.00 80.62 98 MET A C 1
ATOM 743 O O . MET A 1 98 ? -1.233 1.615 15.189 1.00 80.62 98 MET A O 1
ATOM 747 N N . THR A 1 99 ? -0.941 3.486 13.976 1.00 86.19 99 THR A N 1
ATOM 748 C CA . THR A 1 99 ? -0.690 4.405 15.086 1.00 86.19 99 THR A CA 1
ATOM 749 C C . THR A 1 99 ? -1.995 4.728 15.813 1.00 86.19 99 THR A C 1
ATOM 751 O O . THR A 1 99 ? -3.083 4.498 15.295 1.00 86.19 99 THR A O 1
ATOM 754 N N . THR A 1 100 ? -1.908 5.236 17.043 1.00 90.12 100 THR A N 1
ATOM 755 C CA . THR A 1 100 ? -3.105 5.623 17.809 1.00 90.12 100 THR A CA 1
ATOM 756 C C . THR A 1 100 ? -3.961 6.665 17.063 1.00 90.12 100 THR A C 1
ATOM 758 O O . THR A 1 100 ? -5.149 6.398 16.903 1.00 90.12 100 THR A O 1
ATOM 761 N N . PRO A 1 101 ? -3.395 7.746 16.480 1.00 91.81 101 PRO A N 1
ATOM 762 C CA . PRO A 1 101 ? -4.186 8.715 15.710 1.00 91.81 101 PRO A CA 1
ATOM 763 C C . PRO A 1 101 ? -4.861 8.131 14.463 1.00 91.81 101 PRO A C 1
ATOM 765 O O . PRO A 1 101 ? -5.974 8.521 14.114 1.00 91.81 101 PRO A O 1
ATOM 768 N N . GLU A 1 102 ? -4.210 7.185 13.778 1.00 90.00 102 GLU A N 1
ATOM 769 C CA . GLU A 1 102 ? -4.811 6.495 12.628 1.00 90.00 102 GLU A CA 1
ATOM 770 C C . GLU A 1 102 ? -5.995 5.623 13.055 1.00 90.00 102 GLU A C 1
ATOM 772 O O . GLU A 1 102 ? -6.999 5.574 12.350 1.00 90.00 102 GLU A O 1
ATOM 777 N N . ILE A 1 103 ? -5.902 4.951 14.209 1.00 93.62 103 ILE A N 1
ATOM 778 C CA . ILE A 1 103 ? -7.009 4.153 14.755 1.00 93.62 103 ILE A CA 1
ATOM 779 C C . ILE A 1 103 ? -8.169 5.070 15.146 1.00 93.62 103 ILE A C 1
ATOM 781 O O . ILE A 1 103 ? -9.296 4.814 14.742 1.00 93.62 103 ILE A O 1
ATOM 785 N N . GLU A 1 104 ? -7.905 6.155 15.876 1.00 94.56 104 GLU A N 1
ATOM 786 C CA . GLU A 1 104 ? -8.930 7.131 16.280 1.00 94.56 104 GLU A CA 1
ATOM 787 C C . GLU A 1 104 ? -9.647 7.742 15.068 1.00 94.56 104 GLU A C 1
ATOM 789 O O . GLU A 1 104 ? -10.877 7.842 15.046 1.00 94.56 104 GLU A O 1
ATOM 794 N N . THR A 1 105 ? -8.886 8.089 14.026 1.00 95.00 105 THR A N 1
ATOM 795 C CA . THR A 1 105 ? -9.430 8.602 12.763 1.00 95.00 105 THR A CA 1
ATOM 796 C C . THR A 1 105 ? -10.307 7.547 12.089 1.00 95.00 105 THR A C 1
ATOM 798 O O . THR A 1 105 ? -11.458 7.821 11.759 1.00 95.00 105 THR A O 1
ATOM 801 N N . ALA A 1 106 ? -9.812 6.312 11.958 1.00 94.00 106 ALA A N 1
ATOM 802 C CA . ALA A 1 106 ? -10.557 5.216 11.347 1.00 94.00 106 ALA A CA 1
ATOM 803 C C . ALA A 1 106 ? -11.852 4.876 12.106 1.00 94.00 106 ALA A C 1
ATOM 805 O O . ALA A 1 106 ? -12.846 4.518 11.469 1.00 94.00 106 ALA A O 1
ATOM 806 N N . VAL A 1 107 ? -11.848 4.992 13.440 1.00 96.06 107 VAL A N 1
ATOM 807 C CA . VAL A 1 107 ? -13.037 4.839 14.293 1.00 96.06 107 VAL A CA 1
ATOM 808 C C . VAL A 1 107 ? -14.034 5.962 14.017 1.00 96.06 107 VAL A C 1
ATOM 810 O O . VAL A 1 107 ? -15.195 5.690 13.722 1.00 96.06 107 VAL A O 1
ATOM 813 N N . THR A 1 108 ? -13.575 7.211 14.033 1.00 95.88 108 THR A N 1
ATOM 814 C CA . THR A 1 108 ? -14.412 8.394 13.782 1.00 95.88 108 THR A CA 1
ATOM 815 C C . THR A 1 108 ? -15.102 8.327 12.416 1.00 95.88 108 THR A C 1
ATOM 817 O O . THR A 1 108 ? -16.300 8.586 12.302 1.00 95.88 108 THR A O 1
ATOM 820 N N . GLU A 1 109 ? -14.370 7.928 11.373 1.00 95.56 109 GLU A N 1
ATOM 821 C CA . GLU A 1 109 ? -14.893 7.800 10.007 1.00 95.56 109 GLU A CA 1
ATOM 822 C C . GLU A 1 109 ? -16.003 6.747 9.873 1.00 95.56 109 GLU A C 1
ATOM 824 O O . GLU A 1 109 ? -16.897 6.898 9.040 1.00 95.56 109 GLU A O 1
ATOM 829 N N . ARG A 1 110 ? -15.951 5.673 10.670 1.00 95.75 110 ARG A N 1
ATOM 830 C CA . ARG A 1 110 ? -16.846 4.508 10.537 1.00 95.75 110 ARG A CA 1
ATOM 831 C C . ARG A 1 110 ? -18.017 4.520 11.507 1.00 95.75 110 ARG A C 1
ATOM 833 O O . ARG A 1 110 ? -19.120 4.134 11.134 1.00 95.75 110 ARG A O 1
ATOM 840 N N . PHE A 1 111 ? -17.766 4.942 12.741 1.00 95.19 111 PHE A N 1
ATOM 841 C CA . PHE A 1 111 ? -18.715 4.889 13.855 1.00 95.19 111 PHE A CA 1
ATOM 842 C C . PHE A 1 111 ? -19.308 6.268 14.188 1.00 95.19 111 PHE A C 1
ATOM 844 O O . PHE A 1 111 ? -20.236 6.368 14.989 1.00 95.19 111 PHE A O 1
ATOM 851 N N . GLY A 1 112 ? -18.817 7.327 13.537 1.00 94.50 112 GLY A N 1
ATOM 852 C CA . GLY A 1 112 ? -19.336 8.685 13.641 1.00 94.50 112 GLY A CA 1
ATOM 853 C C . GLY A 1 112 ? -18.494 9.610 14.530 1.00 94.50 112 GLY A C 1
ATOM 854 O O . GLY A 1 112 ? -17.628 9.162 15.281 1.00 94.50 112 GLY A O 1
ATOM 855 N N . PRO A 1 113 ? -18.767 10.928 14.479 1.00 95.38 113 PRO A N 1
ATOM 856 C CA . PRO A 1 113 ? -17.929 11.965 15.092 1.00 95.38 113 PRO A CA 1
ATOM 857 C C . PRO A 1 113 ? -17.905 11.951 16.625 1.00 95.38 113 PRO A C 1
ATOM 859 O O . PRO A 1 113 ? -17.057 12.600 17.228 1.00 95.38 113 PRO A O 1
ATOM 862 N N . THR A 1 114 ? -18.851 11.262 17.261 1.00 95.00 114 THR A N 1
ATOM 863 C CA . THR A 1 114 ? -18.942 11.147 18.723 1.00 95.00 114 THR A CA 1
ATOM 864 C C . THR A 1 114 ? -18.385 9.828 19.246 1.00 95.00 114 THR A C 1
ATOM 866 O O . THR A 1 114 ? -18.423 9.610 20.455 1.00 95.00 114 THR A O 1
ATOM 869 N N . ALA A 1 115 ? -17.938 8.931 18.362 1.00 96.25 115 ALA A N 1
ATOM 870 C CA . ALA A 1 115 ? -17.370 7.660 18.772 1.00 96.25 115 ALA A CA 1
ATOM 871 C C . ALA A 1 115 ? -16.020 7.881 19.462 1.00 96.25 115 ALA A C 1
ATOM 873 O O . ALA A 1 115 ? -15.207 8.693 19.016 1.00 96.25 115 ALA A O 1
ATOM 874 N N . THR A 1 116 ? -15.772 7.147 20.540 1.00 96.06 116 THR A N 1
ATOM 875 C CA . THR A 1 116 ? -14.483 7.151 21.244 1.00 96.06 116 THR A CA 1
ATOM 876 C C . THR A 1 116 ? -13.861 5.766 21.203 1.00 96.06 116 THR A C 1
ATOM 878 O O . THR A 1 116 ? -14.563 4.775 21.008 1.00 96.06 116 THR A O 1
ATOM 881 N N . ALA A 1 117 ? -12.539 5.693 21.367 1.00 95.75 117 ALA A N 1
ATOM 882 C CA . ALA A 1 117 ? -11.811 4.433 21.381 1.00 95.75 117 ALA A CA 1
ATOM 883 C C . ALA A 1 117 ? -10.791 4.384 22.524 1.00 95.75 117 ALA A C 1
ATOM 885 O O . ALA A 1 117 ? -9.901 5.228 22.605 1.00 95.75 117 ALA A O 1
ATOM 886 N N . ASP A 1 118 ? -10.883 3.352 23.357 1.00 95.69 118 ASP A N 1
ATOM 887 C CA . ASP A 1 118 ? -9.844 2.966 24.305 1.00 95.69 118 ASP A CA 1
ATOM 888 C C . ASP A 1 118 ? -8.885 1.994 23.609 1.00 95.69 118 ASP A C 1
ATOM 890 O O . ASP A 1 118 ? -9.261 0.883 23.229 1.00 95.69 118 ASP A O 1
ATOM 894 N N . ILE A 1 119 ? -7.635 2.416 23.412 1.00 95.19 119 ILE A N 1
ATOM 895 C CA . ILE A 1 119 ? -6.644 1.677 22.621 1.00 95.19 119 ILE A CA 1
ATOM 896 C C . ILE A 1 119 ? -5.555 1.131 23.547 1.00 95.19 119 ILE A C 1
ATOM 898 O O . ILE A 1 119 ? -4.809 1.895 24.162 1.00 95.19 119 ILE A O 1
ATOM 902 N N . HIS A 1 120 ? -5.408 -0.193 23.603 1.00 92.69 120 HIS A N 1
ATOM 903 C CA . HIS A 1 120 ? -4.400 -0.866 24.420 1.00 92.69 120 HIS A CA 1
ATOM 904 C C . HIS A 1 120 ? -3.454 -1.722 23.573 1.00 92.69 120 HIS A C 1
ATOM 906 O O . HIS A 1 120 ? -3.872 -2.637 22.865 1.00 92.69 120 HIS A O 1
ATOM 912 N N . ARG A 1 121 ? -2.149 -1.450 23.669 1.00 91.00 121 ARG A N 1
ATOM 913 C CA . ARG A 1 121 ? -1.095 -2.232 23.006 1.00 91.00 121 ARG A CA 1
ATOM 914 C C . ARG A 1 121 ? -0.446 -3.170 24.007 1.00 91.00 121 ARG A C 1
ATOM 916 O O . ARG A 1 121 ? 0.137 -2.720 24.991 1.00 91.00 121 ARG A O 1
ATOM 923 N N . HIS A 1 122 ? -0.488 -4.461 23.715 1.00 88.06 122 HIS A N 1
ATOM 924 C CA . HIS A 1 122 ? 0.099 -5.492 24.560 1.00 88.06 122 HIS A CA 1
ATOM 925 C C . HIS A 1 122 ? 1.594 -5.677 24.247 1.00 88.06 122 HIS A C 1
ATOM 927 O O . HIS A 1 122 ? 1.995 -5.563 23.084 1.00 88.06 122 HIS A O 1
ATOM 933 N N . PRO A 1 123 ? 2.436 -6.062 25.227 1.00 81.88 123 PRO A N 1
ATOM 934 C CA . PRO A 1 123 ? 3.859 -6.353 24.998 1.00 81.88 123 PRO A CA 1
ATOM 935 C C . PRO A 1 123 ? 4.121 -7.460 23.965 1.00 81.88 123 PRO A C 1
ATOM 937 O O . PRO A 1 123 ? 5.184 -7.515 23.353 1.00 81.88 123 PRO A O 1
ATOM 940 N N . THR A 1 124 ? 3.143 -8.341 23.748 1.00 81.50 124 THR A N 1
ATOM 941 C CA . THR A 1 124 ? 3.177 -9.407 22.735 1.00 81.50 124 THR A CA 1
ATOM 942 C C . THR A 1 124 ? 3.038 -8.881 21.303 1.00 81.50 124 THR A C 1
ATOM 944 O O . THR A 1 124 ? 3.191 -9.652 20.350 1.00 81.50 124 THR A O 1
ATOM 947 N N . GLY A 1 125 ? 2.734 -7.5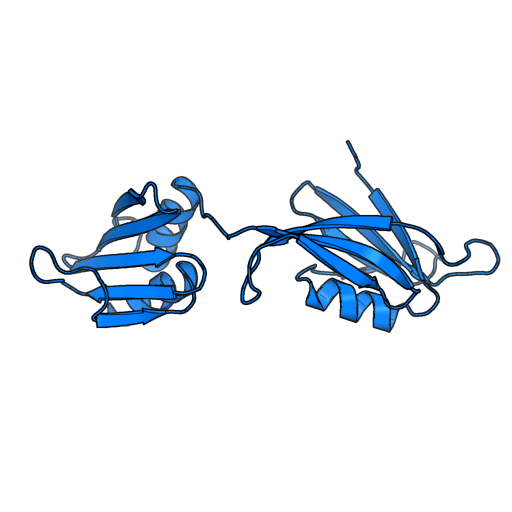92 21.131 1.00 79.94 125 GLY A N 1
ATOM 948 C CA . GLY A 1 125 ? 2.398 -6.963 19.856 1.00 79.94 125 GLY A CA 1
ATOM 949 C C . GLY A 1 125 ? 0.925 -7.099 19.467 1.00 79.94 125 GLY A C 1
ATOM 950 O O . GLY A 1 125 ? 0.556 -6.629 18.396 1.00 79.94 125 GLY A O 1
ATOM 951 N N . ALA A 1 126 ? 0.092 -7.732 20.301 1.00 87.50 126 ALA A N 1
ATOM 952 C CA . ALA A 1 126 ? -1.356 -7.697 20.122 1.00 87.50 126 ALA A CA 1
ATOM 953 C C . ALA A 1 126 ? -1.909 -6.299 20.433 1.00 87.50 126 ALA A C 1
ATOM 955 O O . ALA A 1 126 ? -1.325 -5.534 21.206 1.00 87.50 126 ALA A O 1
ATOM 956 N N . LEU A 1 127 ? -3.047 -5.973 19.837 1.00 90.94 127 LEU A N 1
ATOM 957 C CA . LEU A 1 127 ? -3.741 -4.704 19.997 1.00 90.94 127 LEU A CA 1
ATOM 958 C C . LEU A 1 127 ? -5.193 -4.990 20.371 1.00 90.94 127 LEU A C 1
ATOM 960 O O . LEU A 1 127 ? -5.826 -5.830 19.741 1.00 90.94 127 LEU A O 1
ATOM 964 N N . SER A 1 128 ? -5.697 -4.280 21.375 1.00 93.06 128 SER A N 1
ATOM 965 C CA . SER A 1 128 ? -7.112 -4.251 21.740 1.00 93.06 128 SER A CA 1
ATOM 966 C C . SER A 1 128 ? -7.647 -2.833 21.558 1.00 93.06 128 SER A C 1
ATOM 968 O O . SER A 1 128 ? -6.978 -1.865 21.926 1.00 93.06 128 SER A O 1
ATOM 970 N N . VAL A 1 129 ? -8.835 -2.711 20.977 1.00 94.69 129 VAL A N 1
ATOM 971 C CA . VAL A 1 129 ? -9.537 -1.446 20.754 1.00 94.69 129 VAL A CA 1
ATOM 972 C C . VAL A 1 129 ? -10.970 -1.615 21.238 1.00 94.69 129 VAL A C 1
ATOM 974 O O . VAL A 1 129 ? -11.702 -2.444 20.704 1.00 94.69 129 VAL A O 1
ATOM 977 N N . THR A 1 130 ? -11.374 -0.829 22.230 1.00 95.62 130 THR A N 1
ATOM 978 C CA . THR A 1 130 ? -12.765 -0.774 22.691 1.00 95.62 130 THR A CA 1
ATOM 979 C C . THR A 1 130 ? -13.385 0.528 22.221 1.00 95.62 130 THR A C 1
ATOM 981 O O . THR A 1 130 ? -12.929 1.599 22.599 1.00 95.62 130 THR A O 1
ATOM 984 N N . ILE A 1 131 ? -14.403 0.435 21.375 1.00 96.25 131 ILE A N 1
ATOM 985 C CA . ILE A 1 131 ? -15.100 1.562 20.765 1.00 96.25 131 ILE A CA 1
ATOM 986 C C . ILE A 1 131 ? -16.424 1.769 21.489 1.00 96.25 131 ILE A C 1
ATOM 988 O O . ILE A 1 131 ? -17.161 0.807 21.689 1.00 96.25 131 ILE A O 1
ATOM 992 N N . HIS A 1 132 ? -16.752 3.016 21.812 1.00 95.50 132 HIS A N 1
ATOM 993 C CA . HIS A 1 132 ? -18.069 3.402 22.322 1.00 95.50 132 HIS A CA 1
ATOM 994 C C . HIS A 1 132 ? -18.756 4.283 21.283 1.00 95.50 132 HIS A C 1
ATOM 996 O O . HIS A 1 132 ? -18.239 5.348 20.939 1.00 95.50 132 HIS A O 1
ATOM 1002 N N . ALA A 1 133 ? -19.904 3.851 20.762 1.00 94.31 133 ALA A N 1
ATOM 1003 C CA . ALA A 1 133 ? -20.629 4.564 19.712 1.00 94.31 133 ALA A CA 1
ATOM 1004 C C . ALA A 1 133 ? -22.140 4.342 19.839 1.00 94.31 133 ALA A C 1
ATOM 1006 O O . ALA A 1 133 ? -22.600 3.212 19.907 1.00 94.31 133 ALA A O 1
ATOM 1007 N N . GLY A 1 134 ? -22.933 5.418 19.874 1.00 87.31 134 GLY A N 1
ATOM 1008 C CA . GLY A 1 134 ? -24.401 5.311 19.850 1.00 87.31 134 GLY A CA 1
ATOM 1009 C C . GLY A 1 134 ? -25.049 4.606 21.053 1.00 87.31 134 GLY A C 1
ATOM 1010 O O . GLY A 1 134 ? -26.237 4.316 21.000 1.00 87.31 134 GLY A O 1
ATOM 1011 N N . GLY A 1 135 ? -24.304 4.368 22.138 1.00 89.56 135 GLY A N 1
ATOM 1012 C CA . GLY A 1 135 ? -24.750 3.573 23.290 1.00 89.56 135 GLY A CA 1
ATOM 1013 C C . GLY A 1 135 ? -24.293 2.112 23.251 1.00 89.56 135 GLY A C 1
ATOM 1014 O O . GLY A 1 135 ? -24.438 1.422 24.256 1.00 89.56 135 GLY A O 1
ATOM 1015 N N . ASP A 1 136 ? -23.698 1.680 22.139 1.00 93.88 136 ASP A N 1
ATOM 1016 C CA . ASP A 1 136 ? -23.082 0.369 21.981 1.00 93.88 136 ASP A CA 1
ATOM 1017 C C . ASP A 1 136 ? -21.583 0.404 22.300 1.00 93.88 136 ASP A C 1
ATOM 1019 O O . ASP A 1 136 ? -20.894 1.413 22.098 1.00 93.88 136 ASP A O 1
ATOM 1023 N N . THR A 1 137 ? -21.076 -0.744 22.745 1.00 94.62 137 THR A N 1
ATOM 1024 C CA . THR A 1 137 ? -19.654 -0.996 22.982 1.00 94.62 137 THR A CA 1
ATOM 1025 C C . THR A 1 137 ? -19.168 -2.077 22.030 1.00 94.62 137 THR A C 1
ATOM 1027 O O . THR A 1 137 ? -19.733 -3.163 21.984 1.00 94.62 137 THR A O 1
ATOM 1030 N N . ILE A 1 138 ? -18.089 -1.828 21.296 1.00 95.19 138 ILE A N 1
ATOM 1031 C CA . ILE A 1 138 ? -17.479 -2.800 20.387 1.00 95.19 138 ILE A CA 1
ATOM 1032 C C . ILE A 1 138 ? -16.061 -3.063 20.863 1.00 95.19 138 ILE A C 1
ATOM 1034 O O . ILE A 1 138 ? -15.256 -2.141 20.925 1.00 95.19 138 ILE A O 1
ATOM 1038 N N . THR A 1 139 ? -15.727 -4.314 21.161 1.00 95.38 139 THR A N 1
ATOM 1039 C CA . THR A 1 139 ? -14.348 -4.699 21.484 1.00 95.38 139 THR A CA 1
ATOM 1040 C C . THR A 1 139 ? -13.757 -5.453 20.313 1.00 95.38 139 THR A C 1
ATOM 1042 O O . THR A 1 139 ? -14.341 -6.424 19.839 1.00 95.38 139 THR A O 1
ATOM 1045 N N . LEU A 1 140 ? -12.604 -4.983 19.851 1.00 94.38 140 LEU A N 1
ATOM 1046 C CA . LEU A 1 140 ? -11.786 -5.596 18.822 1.00 94.38 140 LEU A CA 1
ATOM 1047 C C . LEU A 1 140 ? -10.453 -5.980 19.441 1.00 94.38 140 LEU A C 1
ATOM 1049 O O . LEU A 1 140 ? -9.857 -5.187 20.173 1.00 94.38 140 LEU A O 1
ATOM 1053 N N . ASP A 1 141 ? -9.934 -7.144 19.096 1.00 92.56 141 ASP A N 1
ATOM 1054 C CA . ASP A 1 141 ? -8.611 -7.556 19.526 1.00 92.56 141 ASP A CA 1
ATOM 1055 C C . ASP A 1 141 ? -7.931 -8.428 18.468 1.00 92.56 141 ASP A C 1
ATOM 1057 O O . ASP A 1 141 ? -8.572 -9.127 17.682 1.00 92.56 141 ASP A O 1
ATOM 1061 N N . GLY A 1 142 ? -6.608 -8.353 18.385 1.00 89.94 142 GLY A N 1
ATOM 1062 C CA . GLY A 1 142 ? -5.897 -9.148 17.400 1.00 89.94 142 GLY A CA 1
ATOM 1063 C C . GLY A 1 142 ? -4.436 -8.800 17.219 1.00 89.94 142 GLY A C 1
ATOM 1064 O O . GLY A 1 142 ? -3.872 -7.907 17.857 1.00 89.94 142 GLY A O 1
ATOM 1065 N N . LYS A 1 143 ? -3.805 -9.552 16.319 1.00 86.69 143 LYS A N 1
ATOM 1066 C CA . LYS A 1 143 ? -2.416 -9.372 15.901 1.00 86.69 143 LYS A CA 1
ATOM 1067 C C . LYS A 1 143 ? -2.227 -9.865 14.471 1.00 86.69 143 LYS A C 1
ATOM 1069 O O . LYS A 1 143 ? -2.752 -10.914 14.098 1.00 86.69 143 LYS A O 1
ATOM 1074 N N . GLY A 1 144 ? -1.429 -9.141 13.683 1.00 78.38 144 GLY A N 1
ATOM 1075 C CA . GLY A 1 144 ? -1.145 -9.508 12.298 1.00 78.38 144 GLY A CA 1
ATOM 1076 C C . GLY A 1 144 ? -2.437 -9.687 11.496 1.00 78.38 144 GLY A C 1
ATOM 1077 O O . GLY A 1 144 ? -3.224 -8.748 11.373 1.00 78.38 144 GLY A O 1
ATOM 1078 N N . ASN A 1 145 ? -2.659 -10.901 10.990 1.00 76.81 145 ASN A N 1
ATOM 1079 C CA . ASN A 1 145 ? -3.825 -11.279 10.189 1.00 76.81 145 ASN A CA 1
ATOM 1080 C C . ASN A 1 145 ? -4.934 -12.010 10.973 1.00 76.81 145 ASN A C 1
ATOM 1082 O O . ASN A 1 145 ? -5.839 -12.571 10.359 1.00 76.81 145 ASN A O 1
ATOM 1086 N N . SER A 1 146 ? -4.848 -12.040 12.304 1.00 87.00 146 SER A N 1
ATOM 1087 C CA . SER A 1 146 ? -5.818 -12.701 13.176 1.00 87.00 146 SER A CA 1
ATOM 1088 C C . SER A 1 146 ? -6.464 -11.665 14.078 1.00 87.00 146 SER A C 1
ATOM 1090 O O . SER A 1 146 ? -5.833 -11.188 15.022 1.00 87.00 146 SER A O 1
ATOM 1092 N N . TRP A 1 147 ? -7.708 -11.315 13.770 1.00 91.38 147 TRP A N 1
ATOM 1093 C CA . TRP A 1 147 ? -8.498 -10.342 14.512 1.00 91.38 147 TRP A CA 1
ATOM 1094 C C . TRP A 1 147 ? -9.846 -10.928 14.907 1.00 91.38 147 TRP A C 1
ATOM 1096 O O . TRP A 1 147 ? -10.395 -11.770 14.196 1.00 91.38 147 TRP A O 1
ATOM 1106 N N . GLY A 1 148 ? -10.379 -10.463 16.027 1.00 92.31 148 GLY A N 1
ATOM 1107 C CA . GLY A 1 148 ? -11.747 -10.689 16.444 1.00 92.31 148 GLY A CA 1
ATOM 1108 C C . GLY A 1 148 ? -12.470 -9.377 16.716 1.00 92.31 148 GLY A C 1
ATOM 1109 O O . GLY A 1 148 ? -11.842 -8.326 16.885 1.00 92.31 148 GLY A O 1
ATOM 1110 N N . TRP A 1 149 ? -13.798 -9.443 16.724 1.00 94.56 149 TRP A N 1
ATOM 1111 C CA . TRP A 1 149 ? -14.617 -8.412 17.343 1.00 94.56 149 TRP A CA 1
ATOM 1112 C C . TRP A 1 149 ? -15.876 -8.986 18.009 1.00 94.56 149 TRP A C 1
ATOM 1114 O O . TRP A 1 149 ? -16.353 -10.071 17.665 1.00 94.56 149 TRP A O 1
ATOM 1124 N N . THR A 1 150 ? -16.430 -8.227 18.954 1.00 94.88 150 THR A N 1
ATOM 1125 C CA . THR A 1 150 ? -17.712 -8.496 19.619 1.00 94.88 150 THR A CA 1
ATOM 1126 C C . THR A 1 150 ? -18.477 -7.188 19.815 1.00 94.88 150 THR A C 1
ATOM 1128 O O . THR A 1 150 ? -17.892 -6.195 20.253 1.00 94.88 150 THR A O 1
ATOM 1131 N N . LEU A 1 151 ? -19.780 -7.197 19.520 1.00 94.38 151 LEU A N 1
ATOM 1132 C CA . LEU A 1 151 ? -20.712 -6.118 19.856 1.00 94.38 151 LEU A CA 1
ATOM 1133 C C . LEU A 1 151 ? -21.321 -6.379 21.234 1.00 94.38 151 LEU A C 1
ATOM 1135 O O . LEU A 1 151 ? -21.806 -7.471 21.503 1.00 94.38 151 LEU A O 1
ATOM 1139 N N . ASN A 1 152 ? -21.319 -5.361 22.086 1.00 92.75 152 ASN A N 1
ATOM 1140 C CA . ASN A 1 152 ? -21.820 -5.389 23.455 1.00 92.75 152 ASN A CA 1
ATOM 1141 C C . ASN A 1 152 ? -21.314 -6.613 24.243 1.00 92.75 152 ASN A C 1
ATOM 1143 O O . ASN A 1 152 ? -22.116 -7.413 24.734 1.00 92.75 152 ASN A O 1
ATOM 1147 N N . PRO A 1 153 ? -19.978 -6.781 24.353 1.00 89.69 153 PRO A N 1
ATOM 1148 C CA . PRO A 1 153 ? -19.393 -7.923 25.037 1.00 89.69 153 PRO A CA 1
ATOM 1149 C C . PRO A 1 153 ? -19.842 -7.989 26.497 1.00 89.69 153 PRO A C 1
ATOM 1151 O O . PRO A 1 153 ? -19.942 -6.973 27.188 1.00 89.69 153 PRO A O 1
ATOM 1154 N N . ALA A 1 154 ? -20.034 -9.212 26.995 1.00 84.25 154 ALA A N 1
ATOM 1155 C CA . ALA A 1 154 ? -20.099 -9.442 28.432 1.00 84.25 154 ALA A CA 1
ATOM 1156 C C . ALA A 1 154 ? -18.812 -8.920 29.108 1.00 84.25 154 ALA A C 1
ATOM 1158 O O . ALA A 1 154 ? -17.753 -8.915 28.467 1.00 84.25 154 ALA A O 1
ATOM 1159 N N . PRO A 1 155 ? -18.874 -8.520 30.393 1.00 77.12 155 PRO A N 1
ATOM 1160 C CA . PRO A 1 155 ? -17.683 -8.141 31.144 1.00 77.12 155 PRO A CA 1
ATOM 1161 C C . PRO A 1 155 ? -16.582 -9.199 30.991 1.00 77.12 155 PRO A C 1
ATOM 1163 O O . PRO A 1 155 ? -16.862 -10.395 31.069 1.00 77.12 155 PRO A O 1
ATOM 1166 N N . ASP A 1 156 ? -15.352 -8.751 30.739 1.00 72.06 156 ASP A N 1
ATOM 1167 C CA . ASP A 1 156 ? -14.154 -9.587 30.564 1.00 72.06 156 ASP A CA 1
ATOM 1168 C C . ASP A 1 156 ? -14.136 -10.515 29.326 1.00 72.06 156 ASP A C 1
ATOM 1170 O O . ASP A 1 156 ? -13.295 -11.412 29.233 1.00 72.06 156 ASP A O 1
ATOM 1174 N N . SER A 1 157 ? -15.017 -10.308 28.340 1.00 74.12 157 SER A N 1
ATOM 1175 C CA . SER A 1 157 ? -14.947 -11.026 27.058 1.00 74.12 157 SER A CA 1
ATOM 1176 C C . SER A 1 157 ? -13.831 -10.483 26.157 1.00 74.12 157 SER A C 1
ATOM 1178 O O . SER A 1 157 ? -13.625 -9.275 26.056 1.00 74.12 157 SER A O 1
ATOM 1180 N N . ALA A 1 158 ? -13.129 -11.383 25.463 1.00 67.06 158 ALA A N 1
ATOM 1181 C CA . ALA A 1 158 ? -11.944 -11.046 24.673 1.00 67.06 158 ALA A CA 1
ATOM 1182 C C . ALA A 1 158 ? -12.232 -10.308 23.354 1.00 67.06 158 ALA A C 1
ATOM 1184 O O . ALA A 1 158 ? -11.294 -9.772 22.791 1.00 67.06 158 ALA A O 1
ATOM 1185 N N . GLY A 1 159 ? -13.482 -10.223 22.880 1.00 66.12 159 GLY A N 1
ATOM 1186 C CA . GLY A 1 159 ? -13.777 -9.633 21.565 1.00 66.12 159 GLY A CA 1
ATOM 1187 C C . GLY A 1 159 ? -13.648 -10.629 20.407 1.00 66.12 159 GLY A C 1
ATOM 1188 O O . GLY A 1 159 ? -13.186 -10.268 19.339 1.00 66.12 159 GLY A O 1
ATOM 1189 N N . HIS A 1 160 ? -14.027 -11.896 20.593 1.00 80.69 160 HIS A N 1
ATOM 1190 C CA . HIS A 1 160 ? -13.826 -12.967 19.601 1.00 80.69 160 HIS A CA 1
ATOM 1191 C C . HIS A 1 160 ? -15.122 -13.647 19.127 1.00 80.69 160 HIS A C 1
ATOM 1193 O O . HIS A 1 160 ? -15.091 -14.784 18.658 1.00 80.69 160 HIS A O 1
ATOM 1199 N N . GLU A 1 161 ? -16.276 -12.991 19.257 1.00 86.44 161 GLU A N 1
ATOM 1200 C CA . GLU A 1 161 ? -17.539 -13.560 18.755 1.00 86.44 161 GLU A CA 1
ATOM 1201 C C . GLU A 1 161 ? -17.529 -13.701 17.225 1.00 86.44 161 GLU A C 1
ATOM 1203 O O . GLU A 1 161 ? -18.045 -14.670 16.665 1.00 86.44 161 GLU A O 1
ATOM 1208 N N . HIS A 1 162 ? -16.861 -12.767 16.554 1.00 91.19 162 HIS A N 1
ATOM 1209 C CA . HIS A 1 162 ? -16.641 -12.774 15.119 1.00 91.19 162 HIS A CA 1
ATOM 1210 C C . HIS A 1 162 ? -15.152 -12.647 14.811 1.00 91.19 162 HIS A C 1
ATOM 1212 O O . HIS A 1 162 ? -14.414 -12.007 15.553 1.00 91.19 162 HIS A O 1
ATOM 1218 N N . THR A 1 163 ? -14.706 -13.223 13.694 1.00 92.38 163 THR A N 1
ATOM 1219 C CA . THR A 1 163 ? -13.305 -13.169 13.248 1.00 92.38 163 THR A CA 1
ATOM 1220 C C . THR A 1 163 ? -13.131 -12.262 12.034 1.00 92.38 163 THR A C 1
ATOM 1222 O O . THR A 1 163 ? -14.004 -12.204 11.169 1.00 92.38 163 THR A O 1
ATOM 1225 N N . ALA A 1 164 ? -11.969 -11.630 11.925 1.00 87.88 164 ALA A N 1
ATOM 1226 C CA . ALA A 1 164 ? -11.562 -10.745 10.844 1.00 87.88 164 ALA A CA 1
ATOM 1227 C C . ALA A 1 164 ? -10.081 -10.960 10.488 1.00 87.88 164 ALA A C 1
ATOM 1229 O O . ALA A 1 164 ? -9.299 -11.498 11.274 1.00 87.88 164 ALA A O 1
ATOM 1230 N N . THR A 1 165 ? -9.674 -10.526 9.294 1.00 84.06 165 THR A N 1
ATOM 1231 C CA . THR A 1 165 ? -8.303 -10.748 8.788 1.00 84.06 165 THR A CA 1
ATOM 1232 C C . THR A 1 165 ? -7.353 -9.575 9.023 1.00 84.06 165 THR A C 1
ATOM 1234 O O . THR A 1 165 ? -6.181 -9.648 8.663 1.00 84.06 165 THR A O 1
ATOM 1237 N N . SER A 1 166 ? -7.850 -8.460 9.556 1.00 85.31 166 SER A N 1
ATOM 1238 C CA . SER A 1 166 ? -7.078 -7.261 9.899 1.00 85.31 166 SER A CA 1
ATOM 1239 C C . SER A 1 166 ? -7.906 -6.341 10.800 1.00 85.31 166 SER A C 1
ATOM 1241 O O . SER A 1 166 ? -9.131 -6.467 10.840 1.00 85.31 166 SER A O 1
ATOM 1243 N N . LEU A 1 167 ? -7.261 -5.369 11.457 1.00 89.44 167 LEU A N 1
ATOM 1244 C CA . LEU A 1 167 ? -7.963 -4.325 12.214 1.00 89.44 167 LEU A CA 1
ATOM 1245 C C . LEU A 1 167 ? -8.946 -3.551 11.330 1.00 89.44 167 LEU A C 1
ATOM 1247 O O . LEU A 1 167 ? -10.095 -3.366 11.707 1.00 89.44 167 LEU A O 1
ATOM 1251 N N . THR A 1 168 ? -8.520 -3.128 10.137 1.00 89.44 168 THR A N 1
ATOM 1252 C CA . THR A 1 168 ? -9.385 -2.389 9.205 1.00 89.44 168 THR A CA 1
ATOM 1253 C C . THR A 1 168 ? -10.611 -3.207 8.814 1.00 89.44 168 THR A C 1
ATOM 1255 O O . THR A 1 168 ? -11.722 -2.696 8.881 1.00 89.44 168 THR A O 1
ATOM 1258 N N . ASN A 1 169 ? -10.432 -4.493 8.489 1.00 89.06 169 ASN A N 1
ATOM 1259 C CA . ASN A 1 169 ? -11.551 -5.373 8.168 1.00 89.06 169 ASN A CA 1
ATOM 1260 C C . ASN A 1 169 ? -12.493 -5.557 9.368 1.00 89.06 169 ASN A C 1
ATOM 1262 O O . ASN A 1 169 ? -13.706 -5.516 9.189 1.00 89.06 169 ASN A O 1
ATOM 1266 N N . ALA A 1 170 ? -11.954 -5.703 10.580 1.00 92.19 170 ALA A N 1
ATOM 1267 C CA . ALA A 1 170 ? -12.759 -5.788 11.794 1.00 92.19 170 ALA A CA 1
ATOM 1268 C C . ALA A 1 170 ? -13.577 -4.502 12.031 1.00 92.19 170 ALA A C 1
ATOM 1270 O O . ALA A 1 170 ? -14.773 -4.585 12.296 1.00 92.19 170 ALA A O 1
ATOM 1271 N N . LEU A 1 171 ? -12.971 -3.321 11.854 1.00 93.88 171 LEU A N 1
ATOM 1272 C CA . LEU A 1 171 ? -13.655 -2.024 11.949 1.00 93.88 171 LEU A CA 1
ATOM 1273 C C . LEU A 1 171 ? -14.764 -1.874 10.893 1.00 93.88 171 LEU A C 1
ATOM 1275 O O . LEU A 1 171 ? -15.866 -1.427 11.214 1.00 93.88 171 LEU A O 1
ATOM 1279 N N . ASP A 1 172 ? -14.493 -2.256 9.641 1.00 93.38 172 ASP A N 1
ATOM 1280 C CA . ASP A 1 172 ? -15.466 -2.185 8.544 1.00 93.38 172 ASP A CA 1
ATOM 1281 C C . ASP A 1 172 ? -16.683 -3.078 8.831 1.00 93.38 172 ASP A C 1
ATOM 1283 O O . ASP A 1 172 ? -17.825 -2.623 8.765 1.00 93.38 172 ASP A O 1
ATOM 1287 N N . VAL A 1 173 ? -16.450 -4.339 9.208 1.00 92.62 173 VAL A N 1
ATOM 1288 C CA . VAL A 1 173 ? -17.529 -5.304 9.464 1.00 92.62 173 VAL A CA 1
ATOM 1289 C C . VAL A 1 173 ? -18.320 -4.928 10.721 1.00 92.62 173 VAL A C 1
ATOM 1291 O O . VAL A 1 173 ? -19.553 -4.903 10.676 1.00 92.62 173 VAL A O 1
ATOM 1294 N N . ALA A 1 174 ? -17.650 -4.557 11.815 1.00 93.25 174 ALA A N 1
ATOM 1295 C CA . ALA A 1 174 ? -18.326 -4.142 13.041 1.00 93.25 174 ALA A CA 1
ATOM 1296 C C . ALA A 1 174 ? -19.207 -2.899 12.818 1.00 93.25 174 ALA A C 1
ATOM 1298 O O . ALA A 1 174 ? -20.373 -2.895 13.207 1.00 93.25 174 ALA A O 1
ATOM 1299 N N . SER A 1 175 ? -18.703 -1.875 12.116 1.00 93.75 175 SER A N 1
ATOM 1300 C CA . SER A 1 175 ? -19.488 -0.662 11.822 1.00 93.75 175 SER A CA 1
ATOM 1301 C C . SER A 1 175 ? -20.709 -0.929 10.939 1.00 93.75 175 SER A C 1
ATOM 1303 O O . SER A 1 175 ? -21.748 -0.294 11.107 1.00 93.75 175 SER A O 1
ATOM 1305 N N . SER A 1 176 ? -20.628 -1.904 10.027 1.00 91.31 176 SER A N 1
ATOM 1306 C CA . SER A 1 176 ? -21.768 -2.302 9.195 1.00 91.31 176 SER A CA 1
ATOM 1307 C C . SER A 1 176 ? -22.904 -2.963 9.985 1.00 91.31 176 SER A C 1
ATOM 1309 O O . SER A 1 176 ? -24.041 -2.949 9.521 1.00 91.31 176 SER A O 1
ATOM 1311 N N . THR A 1 177 ? -22.610 -3.490 11.179 1.00 86.62 177 THR A N 1
ATOM 1312 C CA . THR A 1 177 ? -23.577 -4.188 12.044 1.00 86.62 177 THR A CA 1
ATOM 1313 C C . THR A 1 177 ? -24.422 -3.219 12.881 1.00 86.62 177 THR A C 1
ATOM 1315 O O . THR A 1 177 ? -25.505 -3.580 13.322 1.00 86.62 177 THR A O 1
ATOM 1318 N N . LEU A 1 178 ? -23.964 -1.976 13.068 1.00 80.38 178 LEU A N 1
ATOM 1319 C CA . LEU A 1 178 ? -24.657 -0.935 13.846 1.00 80.38 178 LEU A CA 1
ATOM 1320 C C . LEU A 1 178 ? -25.724 -0.160 13.046 1.00 80.38 178 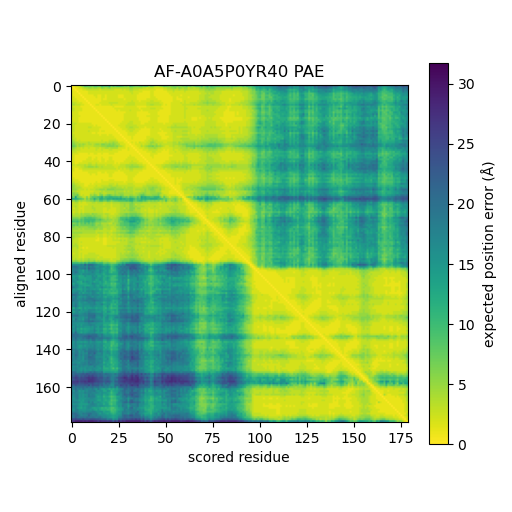LEU A C 1
ATOM 1322 O O . LEU A 1 178 ? -26.237 0.849 13.529 1.00 80.38 178 LEU A O 1
ATOM 1326 N N . ARG A 1 179 ? -26.003 -0.566 11.802 1.00 60.62 179 ARG A N 1
ATOM 1327 C CA . ARG A 1 179 ? -26.930 0.126 10.893 1.00 60.62 179 ARG A CA 1
ATOM 1328 C C . ARG A 1 179 ? -28.354 -0.402 10.969 1.00 60.62 179 ARG A C 1
ATOM 1330 O O . ARG A 1 179 ? -28.524 -1.637 11.036 1.00 60.62 179 ARG A O 1
#

Sequence (179 aa):
MIDLLVLYTNNLDSAHAFYSDLGLAFAKEQHGTGPEHYAAQLQNGAILELYPATPRRPANAGLRLGLTLPAGTRAPGRRQMSDPDGRALILTLTEQTMTTPEIETAVTERFGPTATADIHRHPTGALSVTIHAGGDTITLDGKGNSWGWTLNPAPDSAGHEHTATSLTNALDVASSTLR

Nearest PDB structures (foldseek):
  5ump-assembly1_B  TM=6.968E-01  e=3.505E-05  Streptomyces sp. CB03234
  5ujp-assembly1_B  TM=6.766E-01  e=2.779E-04  Streptomyces sp. CB03234
  3vcx-assembly1_B  TM=6.606E-01  e=1.294E-03  Rhodopseudomonas palustris CGA009
  3vcx-assembly1_A  TM=6.540E-01  e=2.338E-03  Rhodopseudomonas palustris CGA009
  1mhm-assembly1_A  TM=6.092E-01  e=1.872E+00  Solanum tuberosum

Secondary structure (DSSP, 8-state):
---EEEEEES-HHHHHHHHHTTT--PEEE--TTSPPEEEEE-TTS-EEEEEE-BTTB---TT-EEEEEEE-TTSPPEEEEEE-TT--EEEEEEEP----HHHHHHHHHHHH-TT-EEEEEE-TTS-EEEEEEETTEEEEEEEETTEEEEEESPPTT--S-SEEESSHHHHHHHHHHHT-

Solvent-accessible surface area (backbone atoms only — not comparable to full-atom values): 10175 Å² total; per-residue (Å²): 140,75,60,72,46,79,44,32,28,89,48,51,69,58,42,51,52,55,48,37,76,72,70,48,66,68,47,83,45,65,61,88,90,51,70,67,30,35,39,25,74,4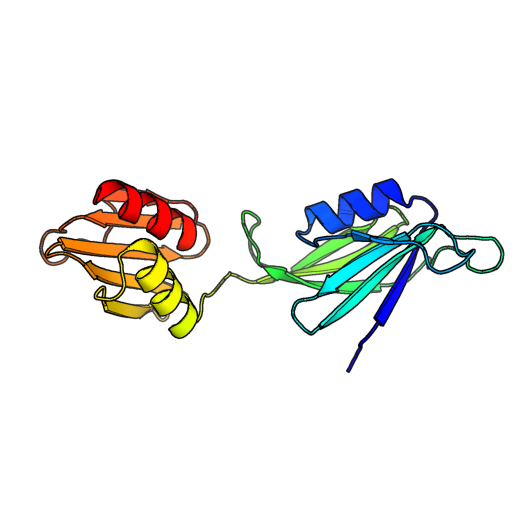2,97,89,68,23,36,43,33,45,32,64,38,40,96,93,46,56,50,59,69,82,46,73,46,78,48,78,42,72,20,75,94,49,76,62,48,78,46,80,50,64,50,86,80,63,25,43,33,37,40,36,25,38,72,80,72,76,49,70,69,56,48,53,50,56,42,27,78,60,58,34,90,82,34,47,69,54,76,46,80,45,97,87,65,34,40,37,39,40,34,41,38,99,88,45,40,36,31,32,24,34,45,79,57,48,24,20,30,23,76,63,59,60,90,94,56,78,14,65,83,39,78,29,61,23,70,67,53,33,53,53,56,56,43,63,67,77,109

Foldseek 3Di:
DAAEDEFADQCQVQLVVVVVVLVFDWDWDDDDPFDIWIWTQDPVRHIYIYHHADPVRHGPPAAEEEDEGACQLHDAAWDWDAGPRRHIYIYGHDHDDDDPVRLQVLLCVQQHVPKDWDWDQDPVRKIWIWIDHPNKIKIKIDHRQWIAIDIRDDPPDRGHPDIGGDPSRRSNVVSVVVD

Mean predicted aligned error: 8.61 Å